Protein 6UF3 (pdb70)

CATH classification: 3.40.630.190

Organism: Bacillus subtilis (strain 168) (NCBI:txid224308)

Foldseek 3Di:
DDQAKAKEWEWEAAFCDDPNFGGFTQWIKMKIARLVVLAIAIETDWQQAFFDFPPPPPDGTGGLRCQCRVPHPVRSQRRVCVLLVHHHDKYKYAHLVLQLQLQVLLPFWKFAACAWDFFDFPVRDTDHGGIDTDHSRNLSRQLPDDPLTCVSSNVSVVRRVQRVLQSLQADDPLVVVLVSLVRSRPRMDMPQDSVNVSVSSVSSNVPHSVRHHYAYFDADWAFDDPVGDTHGYGDDVSSVVSSVVSCVSNVHDD

Secondary structure (DSSP, 8-state):
---S-EEEEEEEES-SSBTTB-PPEEEEEEEEEEGGGTEEEEEE--TTBEEPPTT-SSSPPEEGGGTGGGTHHHHHHHHHHHHHTS---EEEEE-HHHHHHHHHHTT-EEEEE-S-EEE-----EEE-SEEEEE-HHHHHHHHH------HHHHHHHHHHHHHHHHHHHH---HHHHHHHHHHHTTTSEES--HHHHHHHHHHTTT--GGGSEEE---EEEEEETTTTEEEEEEPHHHHHHHHHHHHHHHT---

InterPro domains:
  IPR004474 Cell envelope-related transcriptional attenuator domain [PF03816] (95-247)
  IPR004474 Cell envelope-related transcriptional attenuator domain [TIGR00350] (94-248)
  IPR050922 LytR/CpsA/Psr cell wall biosynthesis [PTHR33392] (9-382)

B-factor: mean 36.23, std 15.68, range [14.38, 99.11]

Solvent-accessible surface area: 12882 Å² total; per-residue (Å²): 85,176,97,132,11,20,0,11,0,47,2,15,2,90,61,66,80,35,183,88,98,89,4,115,1,64,18,3,6,1,4,0,6,16,3,144,100,109,55,8,37,1,0,10,2,21,16,21,0,62,7,66,15,8,71,47,130,139,32,94,91,33,37,0,18,2,0,3,15,109,49,3,54,104,27,0,24,84,1,0,47,70,16,0,73,5,45,15,56,36,48,24,0,24,30,41,98,2,28,38,36,25,0,83,70,28,51,3,2,65,6,94,1,59,98,99,27,83,57,83,36,65,142,96,17,159,5,56,145,23,119,44,96,0,64,0,51,46,0,7,6,0,13,92,7,71,140,120,36,20,168,36,82,7,74,16,20,39,45,8,17,39,14,40,15,49,72,60,1,87,36,89,73,112,71,120,18,47,141,72,31,78,38,13,40,136,80,28,63,44,54,38,176,58,100,29,25,33,29,13,9,113,7,1,60,59,22,53,21,186,138,13,57,68,26,62,13,63,32,72,86,53,107,63,51,138,136,96,57,25,30,28,52,20,61,75,113,40,16,77,133,6,48,121,32,1,14,74,18,12,112,89,120,108

Sequence (254 aa):
MKKKPFSILFMGIEDYATKGQKGRSDSLIVVTLDPKNKTMKMLSIPRDTRVQLAGDTTGSKTKINAAYSKGGKDETVETVENFLQIPIDKYVTVDFDGFKDVINEVGGIDVDVPFDFDEKSDVRIYFKKGEMHLNGEEALAYARMRKRGDFGRNDRQKQILNALIDRMSSASNIAKIDKIAEKASENVETNIRITEGLALQQIYSGFTSKKIDTLSITGSDLYLGPNNTYYFEPDATNLEKVRKTLQEHLDYTP

Radius of gyration: 18.01 Å; Cα contacts (8 Å, |Δi|>4): 496; chains: 1; bounding box: 46×43×46 Å

Structure (mmCIF, N/CA/C/O backbone):
data_6UF3
#
_entry.id   6UF3
#
_cell.length_a   40.994
_cell.length_b   66.104
_cell.length_c   81.725
_cell.angle_alpha   90.000
_cell.angle_beta   90.000
_cell.angle_gamma   90.000
#
_symmetry.space_group_name_H-M   'P 21 21 21'
#
loop_
_entity.id
_entity.type
_entity.pdbx_description
1 polymer 'Polyisoprenyl-teichoic acid--peptidoglycan teichoic acid transferase TagV'
2 water water
#
loop_
_atom_site.group_PDB
_atom_site.id
_atom_site.type_symbol
_atom_site.label_atom_id
_atom_site.label_alt_id
_atom_site.label_comp_id
_atom_site.label_asym_id
_atom_site.label_entity_id
_atom_site.label_seq_id
_atom_site.pdbx_PDB_ins_code
_atom_site.Cartn_x
_atom_site.Cartn_y
_atom_site.Cartn_z
_atom_site.occupancy
_atom_site.B_iso_or_equiv
_atom_site.auth_seq_id
_atom_site.auth_comp_id
_atom_site.auth_asym_id
_atom_site.auth_atom_id
_atom_site.pdbx_PDB_model_num
ATOM 1 N N . MET A 1 1 ? 38.994 55.977 43.660 1.00 50.04 72 MET A N 1
ATOM 2 C CA . MET A 1 1 ? 38.372 54.732 43.226 1.00 49.65 72 MET A CA 1
ATOM 3 C C . MET A 1 1 ? 38.950 53.532 43.968 1.00 50.40 72 MET A C 1
ATOM 4 O O . MET A 1 1 ? 40.168 53.393 44.104 1.00 48.30 72 MET A O 1
ATOM 9 N N . LYS A 1 2 ? 38.063 52.661 44.441 1.00 50.62 73 LYS A N 1
ATOM 10 C CA . LYS A 1 2 ? 38.496 51.462 45.142 1.00 46.57 73 LYS A CA 1
ATOM 11 C C . LYS A 1 2 ? 39.110 50.471 44.162 1.00 39.31 73 LYS A C 1
ATOM 12 O O . LYS A 1 2 ? 38.729 50.408 42.990 1.00 42.03 73 LYS A O 1
ATOM 18 N N . LYS A 1 3 ? 40.096 49.712 44.646 1.00 39.21 74 LYS A N 1
ATOM 19 C CA . LYS A 1 3 ? 40.811 48.741 43.825 1.00 41.89 74 LYS A CA 1
ATOM 20 C C . LYS A 1 3 ? 40.063 47.415 43.679 1.00 39.31 74 LYS A C 1
ATOM 21 O O . LYS A 1 3 ? 40.651 46.435 43.207 1.00 41.58 74 LYS A O 1
ATOM 27 N N . LYS A 1 4 ? 38.800 47.364 44.076 1.00 39.48 75 LYS A N 1
ATOM 28 C CA . LYS A 1 4 ? 38.027 46.137 43.952 1.00 35.80 75 LYS A CA 1
ATOM 29 C C . LYS A 1 4 ? 37.859 45.774 42.474 1.00 32.56 75 LYS A C 1
ATOM 30 O O . LYS A 1 4 ? 37.722 46.663 41.630 1.00 29.74 75 LYS A O 1
ATOM 36 N N . PRO A 1 5 ? 37.893 44.486 42.123 1.00 22.53 76 PRO A N 1
ATOM 37 C CA . PRO A 1 5 ? 37.616 44.102 40.732 1.00 20.21 76 PRO A CA 1
ATOM 38 C C . PRO A 1 5 ? 36.242 44.581 40.290 1.00 20.77 76 PRO A C 1
ATOM 39 O O . PRO A 1 5 ? 35.291 44.602 41.076 1.00 22.43 76 PRO A O 1
ATOM 43 N N . PHE A 1 6 ? 36.140 44.953 39.019 1.00 19.76 77 PHE A N 1
ATOM 44 C CA . PHE A 1 6 ? 34.861 45.448 38.513 1.00 20.81 77 PHE A CA 1
ATOM 45 C C . PHE A 1 6 ? 34.786 45.250 37.003 1.00 18.21 77 PHE A C 1
ATOM 46 O O . PHE A 1 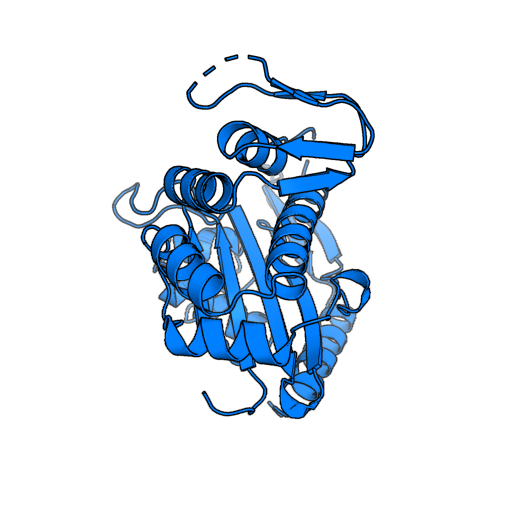6 ? 35.783 45.001 36.336 1.00 18.72 77 PHE A O 1
ATOM 54 N N . SER A 1 7 ? 33.579 45.375 36.458 1.00 17.34 78 SER A N 1
ATOM 55 C CA . SER A 1 7 ? 33.363 45.158 35.037 1.00 17.94 78 SER A CA 1
ATOM 56 C C . SER A 1 7 ? 32.808 46.415 34.362 1.00 17.06 78 SER A C 1
ATOM 57 O O . SER A 1 7 ? 32.194 47.264 35.006 1.00 17.45 78 SER A O 1
ATOM 60 N N . ILE A 1 8 ? 33.047 46.516 33.054 1.00 19.14 79 ILE A N 1
ATOM 61 C CA . ILE A 1 8 ? 32.518 47.580 32.201 1.00 18.91 79 ILE A CA 1
ATOM 62 C C . ILE A 1 8 ? 31.841 46.931 31.001 1.00 18.96 79 ILE A C 1
ATOM 63 O O . ILE A 1 8 ? 32.414 46.040 30.367 1.00 17.49 79 ILE A O 1
ATOM 68 N N . LEU A 1 9 ? 30.623 47.373 30.687 1.00 16.47 80 LEU A N 1
ATOM 69 C CA . LEU A 1 9 ? 29.981 47.023 29.424 1.00 15.86 80 LEU A CA 1
ATOM 70 C C . LEU A 1 9 ? 30.067 48.220 28.486 1.00 16.64 80 LEU A C 1
ATOM 71 O O . LEU A 1 9 ? 29.598 49.317 28.822 1.00 17.70 80 LEU A O 1
ATOM 76 N N . PHE A 1 10 ? 30.649 48.000 27.313 1.00 16.95 81 PHE A N 1
ATOM 77 C CA . PHE A 1 10 ? 30.730 48.985 26.247 1.00 18.19 81 PHE A CA 1
ATOM 78 C C . PHE A 1 10 ? 29.651 48.673 25.221 1.00 19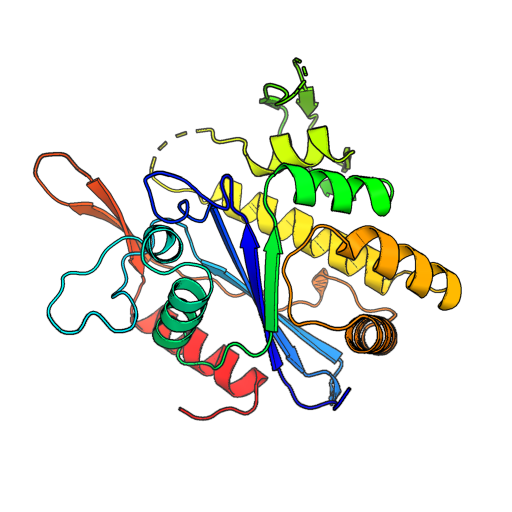.19 81 PHE A C 1
ATOM 79 O O . PHE A 1 10 ? 29.608 47.567 24.678 1.00 20.16 81 PHE A O 1
ATOM 87 N N . MET A 1 11 ? 28.782 49.647 24.968 1.00 18.89 82 MET A N 1
ATOM 88 C CA . MET A 1 11 ? 27.675 49.532 24.024 1.00 21.21 82 MET A CA 1
ATOM 89 C C . MET A 1 11 ? 27.908 50.522 22.892 1.00 23.79 82 MET A C 1
ATOM 90 O O . MET A 1 11 ? 28.089 51.722 23.138 1.00 26.83 82 MET A O 1
ATOM 95 N N . GLY A 1 12 ? 27.948 50.015 21.663 1.00 21.46 83 GLY A N 1
ATOM 96 C CA . GLY A 1 12 ? 27.953 50.845 20.474 1.00 20.70 83 GLY A CA 1
ATOM 97 C C . GLY A 1 12 ? 26.596 50.763 19.786 1.00 21.83 83 GLY A C 1
ATOM 98 O O . GLY A 1 12 ? 26.102 49.668 19.517 1.00 22.40 83 GLY A O 1
ATOM 99 N N . ILE A 1 13 ? 26.004 51.935 19.535 1.00 23.29 84 ILE A N 1
ATOM 100 C CA . ILE A 1 13 ? 24.674 52.025 18.940 1.00 28.30 84 ILE A CA 1
ATOM 101 C C . ILE A 1 13 ? 24.682 53.057 17.818 1.00 32.85 84 ILE A C 1
ATOM 102 O O . ILE A 1 13 ? 25.611 53.849 17.671 1.00 33.60 84 ILE A O 1
ATOM 107 N N . GLU A 1 14 ? 23.630 53.026 17.004 1.00 34.38 85 GLU A N 1
ATOM 108 C CA . GLU A 1 14 ? 23.424 54.051 15.988 1.00 42.80 85 GLU A CA 1
ATOM 109 C C . GLU A 1 14 ? 22.483 55.139 16.492 1.00 48.17 85 GLU A C 1
ATOM 110 O O . GLU A 1 14 ? 22.850 56.319 16.529 1.00 44.02 85 GLU A O 1
ATOM 116 N N . ASP A 1 15 ? 21.277 54.755 16.908 1.00 52.69 86 ASP A N 1
ATOM 117 C CA . ASP A 1 15 ? 20.251 55.689 17.357 1.00 47.38 86 ASP A CA 1
ATOM 118 C C . ASP A 1 15 ? 20.027 55.520 18.855 1.00 42.40 86 ASP A C 1
ATOM 119 O O . ASP A 1 15 ? 19.632 54.439 19.309 1.00 44.17 86 ASP A O 1
ATOM 124 N N . TYR A 1 16 ? 20.265 56.592 19.618 1.00 40.16 87 TYR A N 1
ATOM 125 C CA . TYR A 1 16 ? 19.792 56.635 20.996 1.00 33.69 87 TYR A CA 1
ATOM 126 C C . TYR A 1 16 ? 18.265 56.613 21.079 1.00 43.10 87 TYR A C 1
ATOM 127 O O . TYR A 1 16 ? 17.721 56.190 22.103 1.00 51.15 87 TYR A O 1
ATOM 136 N N . ALA A 1 17 ? 17.560 57.044 20.033 1.00 38.57 88 ALA A N 1
ATOM 137 C CA . ALA A 1 17 ? 16.099 57.090 20.080 1.00 38.10 88 ALA A CA 1
ATOM 138 C C . ALA A 1 17 ? 15.516 56.815 18.702 1.00 54.09 88 ALA A C 1
ATOM 139 O O . ALA A 1 17 ? 15.778 57.567 17.755 1.00 42.26 88 ALA A O 1
ATOM 141 N N . THR A 1 18 ? 14.685 55.778 18.595 1.00 45.61 89 THR A N 1
ATOM 142 C CA . THR A 1 18 ? 13.963 55.550 17.347 1.00 44.22 89 THR A CA 1
ATOM 143 C C . THR A 1 18 ? 12.787 54.613 17.599 1.00 42.43 89 THR A C 1
ATOM 144 O O . THR A 1 18 ? 12.778 53.838 18.560 1.00 47.77 89 THR A O 1
ATOM 148 N N . LYS A 1 19 ? 11.789 54.702 16.716 1.00 44.72 90 LYS A N 1
ATOM 149 C CA . LYS A 1 19 ? 10.630 53.807 16.731 1.00 51.43 90 LYS A CA 1
ATOM 150 C C . LYS A 1 19 ? 9.839 53.909 18.033 1.00 58.32 90 LYS A C 1
ATOM 151 O O . LYS A 1 19 ? 9.212 52.939 18.468 1.00 55.29 90 LYS A O 1
ATOM 157 N N . GLY A 1 20 ? 9.839 55.092 18.652 1.00 56.21 91 GLY A N 1
ATOM 158 C CA . GLY A 1 20 ? 9.176 55.290 19.921 1.00 54.83 91 GLY A CA 1
ATOM 159 C C . GLY A 1 20 ? 9.912 54.749 21.126 1.00 56.90 91 GLY A C 1
ATOM 160 O O . GLY A 1 20 ? 9.483 55.011 22.258 1.00 56.16 91 GLY A O 1
ATOM 161 N N . GLN A 1 21 ? 11.002 54.002 20.922 1.00 53.99 92 GLN A N 1
ATOM 162 C CA . GLN A 1 21 ? 11.829 53.464 21.997 1.00 51.41 92 GLN A CA 1
ATOM 163 C C . GLN A 1 21 ? 13.285 53.860 21.767 1.00 47.59 92 GLN A C 1
ATOM 164 O O . GLN A 1 21 ? 13.585 55.037 21.530 1.00 46.24 92 GLN A O 1
ATOM 170 N N . LYS A 1 22 ? 14.192 52.884 21.831 1.00 47.17 93 LYS A N 1
ATOM 171 C CA . LYS A 1 22 ? 15.604 53.062 21.511 1.00 43.18 93 LYS A CA 1
ATOM 172 C C . LYS A 1 22 ? 15.976 52.169 20.330 1.00 42.55 93 LYS A C 1
ATOM 173 O O . LYS A 1 22 ? 15.203 51.308 19.905 1.00 44.14 93 LYS A O 1
ATOM 179 N N . GLY A 1 23 ? 17.193 52.375 19.795 1.00 39.59 94 GLY A N 1
ATOM 180 C CA . GLY A 1 23 ? 17.669 51.565 18.691 1.00 37.46 94 GLY A CA 1
ATOM 181 C C . GLY A 1 23 ? 18.307 50.263 19.158 1.00 32.64 94 GLY A C 1
ATOM 182 O O . GLY A 1 23 ? 18.567 50.065 20.340 1.00 32.50 94 GLY A O 1
ATOM 183 N N . ARG A 1 24 ? 18.549 49.365 18.206 1.00 28.21 95 ARG A N 1
ATOM 184 C CA . ARG A 1 24 ? 19.292 48.148 18.528 1.00 28.88 95 ARG A CA 1
ATOM 185 C C . ARG A 1 24 ? 20.770 48.466 18.724 1.00 30.54 95 ARG A C 1
ATOM 186 O O . ARG A 1 24 ? 21.323 49.370 18.093 1.00 36.49 95 ARG A O 1
ATOM 194 N N . SER A 1 25 ? 21.411 47.720 19.615 1.00 22.86 96 SER A N 1
ATOM 195 C CA . SER A 1 25 ? 22.843 47.884 19.789 1.00 21.97 96 SER A CA 1
ATOM 196 C C . SER A 1 25 ? 23.577 47.164 18.663 1.00 28.34 96 SER A C 1
ATOM 197 O O . SER A 1 25 ? 23.102 46.166 18.117 1.00 33.03 96 SER A O 1
ATOM 200 N N . ASP A 1 26 ? 24.716 47.719 18.271 1.00 29.29 97 ASP A N 1
ATOM 201 C CA . ASP A 1 26 ? 25.536 47.085 17.252 1.00 38.04 97 ASP A CA 1
ATOM 202 C C . ASP A 1 26 ? 26.773 46.431 17.832 1.00 35.64 97 ASP A C 1
ATOM 203 O O . ASP A 1 26 ? 27.260 45.441 17.278 1.00 41.19 97 ASP A O 1
ATOM 208 N N . SER A 1 27 ? 27.270 46.945 18.949 1.00 24.68 98 SER A N 1
ATOM 209 C CA . SER A 1 27 ? 28.516 46.456 19.528 1.00 20.98 98 SER A CA 1
ATOM 210 C C . SER A 1 27 ? 28.308 46.250 21.017 1.00 20.66 98 SER A C 1
ATOM 211 O O . SER A 1 27 ? 27.766 47.133 21.690 1.00 22.03 98 SER A O 1
ATOM 214 N N . LEU A 1 28 ? 28.722 45.087 21.527 1.00 16.47 99 LEU A N 1
ATOM 215 C CA . LEU A 1 28 ? 28.634 44.769 22.951 1.00 14.42 99 LEU A CA 1
ATOM 216 C C . LEU A 1 28 ? 29.947 44.142 23.381 1.00 18.22 99 LEU A C 1
ATOM 217 O O . LEU A 1 28 ? 30.237 43.008 22.990 1.00 18.58 99 LEU A O 1
ATOM 222 N N . ILE A 1 29 ? 30.720 44.851 24.201 1.00 17.18 100 ILE A N 1
ATOM 223 C CA . ILE A 1 29 ? 31.999 44.333 24.679 1.00 16.20 100 ILE A CA 1
ATOM 224 C C . ILE A 1 29 ? 32.062 44.481 26.190 1.00 15.10 100 ILE A C 1
ATOM 225 O O . ILE A 1 29 ? 31.862 45.575 26.719 1.00 16.63 100 ILE A O 1
ATOM 230 N N . VAL A 1 30 ? 32.373 43.390 26.883 1.00 16.33 101 VAL A N 1
ATOM 231 C CA . VAL A 1 30 ? 32.534 43.388 28.331 1.00 15.43 101 VAL A CA 1
ATOM 232 C C . VAL A 1 30 ? 34.021 43.307 28.645 1.00 18.96 101 VAL A C 1
ATOM 233 O O . VAL A 1 30 ? 34.735 42.477 28.071 1.00 18.45 101 VAL A O 1
ATOM 237 N N . VAL A 1 31 ? 34.485 44.171 29.545 1.00 16.77 102 VAL A N 1
ATOM 238 C CA . VAL A 1 31 ? 35.850 44.106 30.070 1.00 14.38 102 VAL A CA 1
ATOM 239 C C . VAL A 1 31 ? 35.749 43.910 31.574 1.00 19.39 102 VAL A C 1
ATOM 240 O O . VAL A 1 31 ? 34.978 44.609 32.240 1.00 20.52 102 VAL A O 1
ATOM 244 N N . THR A 1 32 ? 36.501 42.951 32.114 1.00 17.60 103 THR A N 1
ATOM 245 C CA . THR A 1 32 ? 36.608 42.798 33.558 1.00 16.72 103 THR A CA 1
ATOM 246 C C . THR A 1 32 ? 38.016 43.207 33.988 1.00 17.61 103 THR A C 1
ATOM 247 O O . THR A 1 32 ? 38.984 42.983 33.260 1.00 20.25 103 THR A O 1
ATOM 251 N N . LEU A 1 33 ? 38.114 43.844 35.144 1.00 16.39 104 LEU A N 1
ATOM 252 C CA . LEU A 1 33 ? 39.369 44.430 35.607 1.00 16.38 104 LEU A CA 1
ATOM 253 C C . LEU A 1 33 ? 39.639 43.988 37.036 1.00 20.76 104 LEU A C 1
ATOM 254 O O . LEU A 1 33 ? 38.739 43.983 37.886 1.00 21.04 104 LEU A O 1
ATOM 259 N N . ASP A 1 34 ? 40.893 43.600 37.296 1.00 19.67 105 ASP A N 1
ATOM 260 C CA . ASP A 1 34 ? 41.362 43.304 38.644 1.00 22.33 105 ASP A CA 1
ATOM 261 C C . ASP A 1 34 ? 42.489 44.296 38.899 1.00 25.09 105 ASP A C 1
ATOM 262 O O . ASP A 1 34 ? 43.662 44.025 38.564 1.00 26.44 105 ASP A O 1
ATOM 267 N N . PRO A 1 35 ? 42.168 45.488 39.426 1.00 23.94 106 PRO A N 1
ATOM 268 C CA . PRO A 1 35 ? 43.196 46.535 39.549 1.00 27.11 106 PRO A CA 1
ATOM 269 C C . PRO A 1 35 ? 44.289 46.208 40.541 1.00 29.88 106 PRO A C 1
ATOM 270 O O . PRO A 1 35 ? 45.436 46.643 40.348 1.00 27.46 106 PRO A O 1
ATOM 274 N N . LYS A 1 36 ? 43.977 45.470 41.608 1.00 27.13 107 LYS A N 1
ATOM 275 C CA . LYS A 1 36 ? 45.019 45.105 42.562 1.00 34.64 107 LYS A CA 1
ATOM 276 C C . LYS A 1 36 ? 46.137 44.321 41.891 1.00 33.51 107 LYS A C 1
ATOM 277 O O . LYS A 1 36 ? 47.293 44.414 42.310 1.00 32.83 107 LYS A O 1
ATOM 283 N N . ASN A 1 37 ? 45.814 43.563 40.843 1.00 31.01 108 ASN A N 1
ATOM 284 C CA . ASN A 1 37 ? 46.774 42.743 40.117 1.00 33.30 108 ASN A CA 1
ATOM 285 C C . ASN A 1 37 ? 47.080 43.270 38.724 1.00 29.76 108 ASN A C 1
ATOM 286 O O . ASN A 1 37 ? 47.809 42.611 37.976 1.00 32.00 108 ASN A O 1
ATOM 291 N N . LYS A 1 38 ? 46.519 44.421 38.346 1.00 27.09 109 LYS A N 1
ATOM 292 C CA . LYS A 1 38 ? 46.734 45.031 37.033 1.00 26.92 109 LYS A CA 1
ATOM 293 C C . LYS A 1 38 ? 46.405 44.062 35.899 1.00 26.37 109 LYS A C 1
ATOM 294 O O . LYS A 1 38 ? 47.164 43.930 34.935 1.00 28.71 109 LYS A O 1
ATOM 300 N N . THR A 1 39 ? 45.255 43.382 36.001 1.00 24.09 110 THR A N 1
ATOM 301 C CA . THR A 1 39 ? 44.871 42.459 34.938 1.00 22.84 110 THR A CA 1
ATOM 302 C C . THR A 1 39 ? 43.520 42.846 34.349 1.00 22.72 110 THR A C 1
ATOM 303 O O . THR A 1 39 ? 42.734 43.566 34.974 1.00 22.65 110 THR A O 1
ATOM 307 N N . MET A 1 40 ? 43.281 42.356 33.126 1.00 22.64 111 MET A N 1
ATOM 308 C CA . MET A 1 40 ? 42.046 42.586 32.375 1.00 19.70 111 MET A CA 1
ATOM 309 C C . MET A 1 40 ? 41.647 41.348 31.584 1.00 19.53 111 MET A C 1
ATOM 310 O O . MET A 1 40 ? 42.492 40.604 31.089 1.00 21.03 111 MET A O 1
ATOM 315 N N . LYS A 1 41 ? 40.333 41.178 31.407 1.00 20.49 112 LYS A N 1
ATOM 316 C CA . LYS A 1 41 ? 39.787 40.201 30.475 1.00 20.57 112 LYS A CA 1
ATOM 317 C C . LYS A 1 41 ? 38.765 40.906 29.596 1.00 18.87 112 LYS A C 1
ATOM 318 O O . LYS A 1 41 ? 38.214 41.937 29.989 1.00 17.94 112 LYS A O 1
ATOM 324 N N . MET A 1 42 ? 38.549 40.367 28.392 1.00 17.93 113 MET A N 1
ATOM 325 C CA . MET A 1 42 ? 37.676 41.010 27.412 1.00 20.52 113 MET A CA 1
ATOM 326 C C . MET A 1 42 ? 36.870 39.966 26.656 1.00 16.78 113 MET A C 1
ATOM 327 O O . MET A 1 42 ? 37.388 38.903 26.316 1.00 20.18 113 MET A O 1
ATOM 332 N N . LEU A 1 43 ? 35.599 40.288 26.389 1.00 17.54 114 LEU A N 1
ATOM 333 C CA . LEU A 1 43 ? 34.692 39.388 25.698 1.00 23.02 114 LEU A CA 1
ATOM 334 C C . LEU A 1 43 ? 33.721 40.209 24.855 1.00 21.07 114 LEU A C 1
ATOM 335 O O . LEU A 1 43 ? 33.030 41.066 25.402 1.00 23.57 114 LEU A O 1
ATOM 340 N N . SER A 1 44 ? 33.663 39.970 23.538 1.00 18.86 115 SER A N 1
ATOM 341 C CA . SER A 1 44 ? 32.567 40.567 22.772 1.00 19.68 115 SER A CA 1
ATOM 342 C C . SER A 1 44 ? 31.404 39.594 22.699 1.00 19.40 115 SER A C 1
ATOM 343 O O . SER A 1 44 ? 31.584 38.381 22.770 1.00 21.60 115 SER A O 1
ATOM 346 N N . ILE A 1 45 ? 30.202 40.140 22.581 1.00 17.44 116 ILE A N 1
ATOM 347 C CA . ILE A 1 45 ? 28.996 39.330 22.447 1.00 20.96 116 ILE A CA 1
ATOM 348 C C . ILE A 1 45 ? 28.393 39.595 21.073 1.00 20.01 116 ILE A C 1
ATOM 349 O O . ILE A 1 45 ? 27.978 40.726 20.793 1.00 19.62 116 ILE A O 1
ATOM 354 N N . PRO A 1 46 ? 28.300 38.588 20.197 1.00 20.00 117 PRO A N 1
ATOM 355 C CA . PRO A 1 46 ? 27.737 38.808 18.856 1.00 17.53 117 PRO A CA 1
ATOM 356 C C . PRO A 1 46 ? 26.328 39.376 18.937 1.00 19.79 117 PRO A C 1
ATOM 357 O O . PRO A 1 46 ? 25.554 39.013 19.823 1.00 19.64 117 PRO A O 1
ATOM 361 N N . ARG A 1 47 ? 26.014 40.282 18.002 1.00 23.12 118 ARG A N 1
ATOM 362 C CA . ARG A 1 47 ? 24.746 41.014 18.054 1.00 22.71 118 ARG A CA 1
ATOM 363 C C . ARG A 1 47 ? 23.547 40.086 17.913 1.00 22.08 118 ARG A C 1
ATOM 364 O O . ARG A 1 47 ? 22.453 40.406 18.398 1.00 19.90 118 ARG A O 1
ATOM 366 N N . ASP A 1 48 ? 23.727 38.943 17.254 1.00 21.07 119 ASP A N 1
ATOM 367 C CA . ASP A 1 48 ? 22.643 37.996 17.013 1.00 20.92 119 ASP A CA 1
ATOM 368 C C . ASP A 1 48 ? 22.568 36.893 18.061 1.00 20.99 119 ASP A C 1
ATOM 369 O O . ASP A 1 48 ? 21.828 35.928 17.861 1.00 23.10 119 ASP A O 1
ATOM 374 N N . THR A 1 49 ? 23.295 37.013 19.174 1.00 22.15 120 THR A N 1
ATOM 375 C CA . THR A 1 49 ? 23.275 35.955 20.178 1.00 22.92 120 THR A CA 1
ATOM 376 C C . THR A 1 49 ? 21.865 35.757 20.728 1.00 21.86 120 THR A C 1
ATOM 377 O O . THR A 1 49 ? 21.223 36.702 21.200 1.00 20.30 120 THR A O 1
ATOM 381 N N . ARG A 1 50 ? 21.386 34.517 20.657 1.00 21.57 121 ARG A N 1
ATOM 382 C CA . ARG A 1 50 ? 20.030 34.163 21.078 1.00 22.09 121 ARG A CA 1
ATOM 383 C C . ARG A 1 50 ? 19.980 34.036 22.601 1.00 29.24 121 ARG A C 1
ATOM 384 O O . ARG A 1 50 ? 20.604 33.140 23.181 1.00 26.33 121 ARG A O 1
ATOM 392 N N . VAL A 1 51 ? 19.228 34.926 23.258 1.00 22.15 122 VAL A N 1
ATOM 393 C CA . VAL A 1 51 ? 19.212 35.027 24.715 1.00 21.10 122 VAL A CA 1
ATOM 394 C C . VAL A 1 51 ? 17.799 35.351 25.178 1.00 22.83 122 VAL A C 1
ATOM 395 O O . VAL A 1 51 ? 16.968 35.851 24.416 1.00 23.79 122 VAL A O 1
ATOM 399 N N . GLN A 1 52 ? 17.541 35.080 26.455 1.00 24.60 123 GLN A N 1
ATOM 400 C CA . GLN A 1 52 ? 16.333 35.569 27.108 1.00 25.21 123 GLN A CA 1
ATOM 401 C C . GLN A 1 52 ? 16.567 36.999 27.580 1.00 21.97 123 GLN A C 1
ATOM 402 O O . GLN A 1 52 ? 17.545 37.278 28.276 1.00 24.14 123 GLN A O 1
ATOM 408 N N . LEU A 1 53 ? 15.676 37.911 27.193 1.00 25.75 124 LEU A N 1
ATOM 409 C CA . LEU A 1 53 ? 15.812 39.284 27.661 1.00 22.27 124 LEU A CA 1
ATOM 410 C C . LEU A 1 53 ? 15.549 39.345 29.158 1.00 22.69 124 LEU A C 1
ATOM 411 O O . LEU A 1 53 ? 14.670 38.652 29.671 1.00 21.52 124 LEU A O 1
ATOM 416 N N . ALA A 1 54 ? 16.301 40.188 29.860 1.00 21.56 125 ALA A N 1
ATOM 417 C CA . ALA A 1 54 ? 16.103 40.307 31.297 1.00 25.82 125 ALA A CA 1
ATOM 418 C C . ALA A 1 54 ? 14.665 40.693 31.606 1.00 29.15 125 ALA A C 1
ATOM 419 O O . ALA A 1 54 ? 14.102 41.590 30.971 1.00 26.86 125 ALA A O 1
ATOM 421 N N . GLY A 1 55 ? 14.061 39.994 32.569 1.00 24.74 126 GLY A N 1
ATOM 422 C CA . GLY A 1 55 ? 12.709 40.288 32.981 1.00 26.35 126 GLY A CA 1
ATOM 423 C C . GLY A 1 55 ? 11.627 39.687 32.114 1.00 32.61 126 GLY A C 1
ATOM 424 O O . GLY A 1 55 ? 10.439 39.874 32.417 1.00 35.10 126 GLY A O 1
ATOM 425 N N . ASP A 1 56 ? 11.987 38.980 31.042 1.00 30.79 127 ASP A N 1
ATOM 426 C CA . ASP A 1 56 ? 11.003 38.389 30.136 1.00 31.65 127 ASP A CA 1
ATOM 427 C C . ASP A 1 56 ? 10.827 36.919 30.507 1.00 42.69 127 ASP A C 1
ATOM 428 O O . ASP A 1 56 ? 11.367 36.014 29.871 1.00 41.09 127 ASP A O 1
ATOM 433 N N . THR A 1 57 ? 10.030 36.687 31.550 1.00 45.09 128 THR A N 1
ATOM 434 C CA . THR A 1 57 ? 9.878 35.335 32.075 1.00 52.91 128 THR A CA 1
ATOM 435 C C . THR A 1 57 ? 8.953 34.485 31.211 1.00 50.38 128 THR A C 1
ATOM 436 O O . THR A 1 57 ? 9.160 33.272 31.089 1.00 56.94 128 THR A O 1
ATOM 440 N N . THR A 1 58 ? 7.929 35.087 30.610 1.00 50.76 129 THR A N 1
ATOM 441 C CA . THR A 1 58 ? 6.966 34.336 29.815 1.00 49.76 129 THR A CA 1
ATOM 442 C C . THR A 1 58 ? 7.260 34.392 28.320 1.00 46.68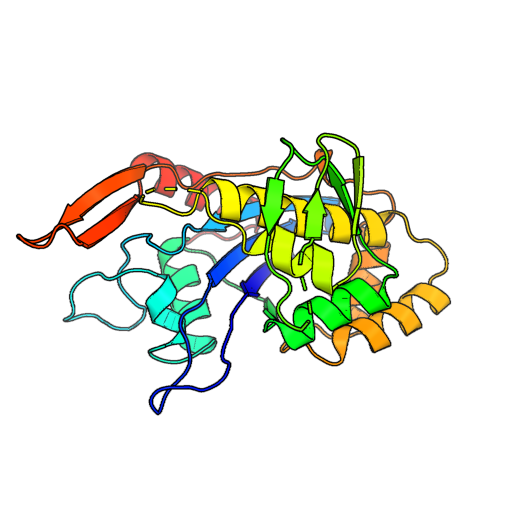 129 THR A C 1
ATOM 443 O O . THR A 1 58 ? 6.487 33.850 27.527 1.00 54.27 129 THR A O 1
ATOM 447 N N . GLY A 1 59 ? 8.367 35.014 27.913 1.00 46.89 130 GLY A N 1
ATOM 448 C CA . GLY A 1 59 ? 8.637 35.240 26.512 1.00 45.30 130 GLY A CA 1
ATOM 449 C C . GLY A 1 59 ? 9.656 34.276 25.913 1.00 43.48 130 GLY A C 1
ATOM 450 O O . GLY A 1 59 ? 10.300 33.483 26.595 1.00 43.51 130 GLY A O 1
ATOM 451 N N . SER A 1 60 ? 9.772 34.357 24.595 1.00 36.71 131 SER A N 1
ATOM 452 C CA . SER A 1 60 ? 10.740 33.593 23.830 1.00 36.52 131 SER A CA 1
ATOM 453 C C . SER A 1 60 ? 12.062 34.341 23.734 1.00 36.49 131 SER A C 1
ATOM 454 O O . SER A 1 60 ? 12.124 35.568 23.839 1.00 30.76 131 SER A O 1
ATOM 457 N N . LYS A 1 61 ? 13.130 33.578 23.521 1.00 26.14 132 LYS A N 1
ATOM 458 C CA . LYS A 1 61 ? 14.445 34.163 23.323 1.00 25.70 132 LYS A CA 1
ATOM 459 C C . LYS A 1 61 ? 14.484 34.990 22.046 1.00 26.32 132 LYS A C 1
ATOM 460 O O . LYS A 1 61 ? 13.785 34.711 21.072 1.00 27.32 132 LYS A O 1
ATOM 466 N N . THR A 1 62 ? 15.337 36.007 22.046 1.00 25.46 133 THR A N 1
ATOM 467 C CA . THR A 1 62 ? 15.510 36.846 20.877 1.00 24.58 133 THR A CA 1
ATOM 468 C C . THR A 1 62 ? 16.980 37.220 20.785 1.00 25.18 133 THR A C 1
ATOM 469 O O . THR A 1 62 ? 17.806 36.746 21.565 1.00 24.00 133 THR A O 1
ATOM 473 N N . LYS A 1 63 ? 17.316 38.053 19.807 1.00 24.26 134 LYS A N 1
ATOM 474 C CA . LYS A 1 63 ? 18.704 38.464 19.645 1.00 21.91 134 LYS A CA 1
ATOM 475 C C . LYS A 1 63 ? 19.075 39.478 20.717 1.00 20.77 134 LYS A C 1
ATOM 476 O O . LYS A 1 63 ? 18.270 40.328 21.080 1.00 21.83 134 LYS A O 1
ATOM 482 N N . ILE A 1 64 ? 20.313 39.400 21.217 1.00 17.03 135 ILE A N 1
ATOM 483 C CA . ILE A 1 64 ? 20.671 40.270 22.334 1.00 17.88 135 ILE A CA 1
ATOM 484 C C . ILE A 1 64 ? 20.656 41.740 21.914 1.00 19.22 135 ILE A C 1
ATOM 485 O O . ILE A 1 64 ? 20.397 42.624 22.741 1.00 19.18 135 ILE A O 1
ATOM 490 N N . ASN A 1 65 ? 20.878 42.028 20.630 1.00 18.89 136 ASN A N 1
ATOM 491 C CA . ASN A 1 65 ? 20.910 43.427 20.208 1.00 21.77 136 ASN A CA 1
ATOM 492 C C . ASN A 1 65 ? 19.544 44.091 20.305 1.00 22.22 136 ASN A C 1
ATOM 493 O O . ASN A 1 65 ? 19.469 45.326 20.311 1.00 21.89 136 ASN A O 1
ATOM 498 N N . ALA A 1 66 ? 18.467 43.309 20.414 1.00 20.98 137 ALA A N 1
ATOM 499 C CA . ALA A 1 66 ? 17.150 43.908 20.601 1.00 22.10 137 ALA A CA 1
ATOM 500 C C . ALA A 1 66 ? 16.949 44.442 22.013 1.00 20.86 137 ALA A C 1
ATOM 501 O O . ALA A 1 66 ? 16.014 45.224 22.228 1.00 25.93 137 ALA A O 1
ATOM 503 N N . ALA A 1 67 ? 17.801 44.055 22.975 1.00 19.88 138 ALA A N 1
ATOM 504 C CA . ALA A 1 67 ? 17.586 44.499 24.352 1.00 22.38 138 ALA A CA 1
ATOM 505 C C . ALA A 1 67 ? 17.577 46.019 24.454 1.00 22.06 138 ALA A C 1
ATOM 506 O O . ALA A 1 67 ? 16.750 46.593 25.163 1.00 22.28 138 ALA A O 1
ATOM 508 N N . TYR A 1 68 ? 18.513 46.687 23.774 1.00 22.39 139 TYR A N 1
ATOM 509 C CA . TYR A 1 68 ? 18.572 48.142 23.852 1.00 21.56 139 TYR A CA 1
ATOM 510 C C . TYR A 1 68 ? 17.321 48.766 23.267 1.00 25.30 139 TYR A C 1
ATOM 511 O O . TYR A 1 68 ? 16.893 49.833 23.714 1.00 26.03 139 TYR A O 1
ATOM 520 N N . SER A 1 69 ? 16.715 48.105 22.280 1.00 26.75 140 SER A N 1
ATOM 521 C CA . SER A 1 69 ? 15.498 48.616 21.682 1.00 31.13 140 SER A CA 1
ATOM 522 C C . SER A 1 69 ? 14.266 48.285 22.508 1.00 34.08 140 SER A C 1
ATOM 523 O O . SER A 1 69 ? 13.168 48.724 22.156 1.00 38.11 140 SER A O 1
ATOM 526 N N . LYS A 1 70 ? 14.416 47.513 23.580 1.00 30.13 141 LYS A N 1
ATOM 527 C CA . LYS A 1 70 ? 13.283 47.079 24.389 1.00 31.33 141 LYS A CA 1
ATOM 528 C C . LYS A 1 70 ? 13.541 47.361 25.861 1.00 34.25 141 LYS A C 1
ATOM 529 O O . LYS A 1 70 ? 13.425 46.485 26.722 1.00 32.64 141 LYS A O 1
ATOM 535 N N . GLY A 1 71 ? 13.913 48.604 26.166 1.00 33.71 142 GLY A N 1
ATOM 536 C CA . GLY A 1 71 ? 14.186 49.007 27.532 1.00 33.21 142 GLY A CA 1
ATOM 537 C C . GLY A 1 71 ? 15.462 49.811 27.714 1.00 34.59 142 GLY A C 1
ATOM 538 O O . GLY A 1 71 ? 15.783 50.232 28.829 1.00 38.93 142 GLY A O 1
ATOM 539 N N . GLY A 1 72 ? 16.205 50.021 26.636 1.00 31.50 143 GLY A N 1
ATOM 540 C CA . GLY A 1 72 ? 17.359 50.906 26.690 1.00 28.31 143 GLY A CA 1
ATOM 541 C C . GLY A 1 72 ? 18.587 50.293 27.343 1.00 31.15 143 GLY A C 1
ATOM 542 O O . GLY A 1 72 ? 18.742 49.066 27.453 1.00 26.85 143 GLY A O 1
ATOM 543 N N . LYS A 1 73 ? 19.486 51.180 27.786 1.00 28.45 144 LYS A N 1
ATOM 544 C CA . LYS A 1 73 ? 20.738 50.698 28.360 1.00 26.95 144 LYS A CA 1
ATOM 545 C C . LYS A 1 73 ? 20.501 49.849 29.601 1.00 25.33 144 LYS A C 1
ATOM 546 O O . LYS A 1 73 ? 21.256 48.901 29.843 1.00 24.01 144 LYS A O 1
ATOM 552 N N . ASP A 1 74 ? 19.473 50.166 30.398 1.00 26.28 145 ASP A N 1
ATOM 553 C CA . ASP A 1 74 ? 19.183 49.358 31.582 1.00 25.90 145 ASP A CA 1
ATOM 554 C C . ASP A 1 74 ? 18.825 47.928 31.193 1.00 25.67 145 ASP A C 1
ATOM 555 O O . ASP A 1 74 ? 19.268 46.963 31.836 1.00 22.33 145 ASP A O 1
ATOM 560 N N . GLU A 1 75 ? 18.013 47.771 30.144 1.00 20.59 146 GLU A N 1
ATOM 561 C CA . GLU A 1 75 ? 17.651 46.427 29.698 1.00 20.46 146 GLU A CA 1
ATOM 562 C C . GLU A 1 75 ? 18.856 45.697 29.115 1.00 21.18 146 GLU A C 1
ATOM 563 O O . GLU A 1 75 ? 19.051 44.505 29.380 1.00 20.93 146 GLU A O 1
ATOM 569 N N . THR A 1 76 ? 19.706 46.400 28.355 1.00 18.60 147 THR A N 1
ATOM 570 C CA . THR A 1 76 ? 20.900 45.741 27.827 1.00 19.92 147 THR A CA 1
ATOM 571 C C . THR A 1 76 ? 21.832 45.297 28.951 1.00 20.76 147 THR A C 1
ATOM 572 O O . THR A 1 76 ? 22.333 44.166 28.945 1.00 17.51 147 THR A O 1
ATOM 576 N N . VAL A 1 77 ? 22.082 46.183 29.922 1.00 19.67 148 VAL A N 1
ATOM 577 C CA . VAL A 1 77 ? 22.954 45.848 31.046 1.00 17.84 148 VAL A CA 1
ATOM 578 C C . VAL A 1 77 ? 22.431 44.623 31.779 1.00 20.31 148 VAL A C 1
ATOM 579 O O . VAL A 1 77 ? 23.181 43.682 32.063 1.00 20.70 148 VAL A O 1
ATOM 583 N N . GLU A 1 78 ? 21.138 44.607 32.087 1.00 18.71 149 GLU A N 1
ATOM 584 C CA . GLU A 1 78 ? 20.601 43.484 32.847 1.00 19.51 149 GLU A CA 1
ATOM 585 C C . GLU A 1 78 ? 20.593 42.201 32.023 1.00 19.79 149 GLU A C 1
ATOM 586 O O . GLU A 1 78 ? 20.802 41.107 32.563 1.00 21.50 149 GLU A O 1
ATOM 592 N N . THR A 1 79 ? 20.342 42.307 30.717 1.00 19.10 150 THR A N 1
ATOM 593 C CA . THR A 1 79 ? 20.378 41.122 29.871 1.00 15.94 150 THR A CA 1
ATOM 594 C C . THR A 1 79 ? 21.788 40.538 29.800 1.00 14.94 150 THR A C 1
ATOM 595 O O . THR A 1 79 ? 21.960 39.314 29.863 1.00 18.66 150 THR A O 1
ATOM 599 N N . VAL A 1 80 ? 22.806 41.401 29.724 1.00 16.24 151 VAL A N 1
ATOM 600 C CA . VAL A 1 80 ? 24.189 40.927 29.734 1.00 18.21 151 VAL A CA 1
ATOM 601 C C . VAL A 1 80 ? 24.548 40.333 31.090 1.00 20.37 151 VAL A C 1
ATOM 602 O O . VAL A 1 80 ? 25.221 39.294 31.167 1.00 18.35 151 VAL A O 1
ATOM 606 N N . GLU A 1 81 ? 24.121 40.977 32.181 1.00 18.76 152 GLU A N 1
ATOM 607 C CA . GLU A 1 81 ? 24.339 40.413 33.516 1.00 18.19 152 GLU A CA 1
ATOM 608 C C . GLU A 1 81 ? 23.777 38.994 33.617 1.00 21.85 152 GLU A C 1
ATOM 609 O O . GLU A 1 81 ? 24.431 38.082 34.138 1.00 20.48 152 GLU A O 1
ATOM 615 N N . ASN A 1 82 ? 22.551 38.796 33.143 1.00 20.83 153 ASN A N 1
ATOM 616 C CA . ASN A 1 82 ? 21.937 37.475 33.220 1.00 21.31 153 ASN A CA 1
ATOM 617 C C . ASN A 1 82 ? 22.667 36.469 32.337 1.00 20.27 153 ASN A C 1
ATOM 618 O O . ASN A 1 82 ? 22.834 35.300 32.717 1.00 22.07 153 ASN A O 1
ATOM 623 N N . PHE A 1 83 ? 23.091 36.903 31.152 1.00 19.45 154 PHE A N 1
ATOM 624 C CA . PHE A 1 83 ? 23.767 36.014 30.216 1.00 21.52 154 PHE A CA 1
ATOM 625 C C . PHE A 1 83 ? 25.122 35.561 30.750 1.00 19.73 154 PHE A C 1
ATOM 626 O O . PHE A 1 83 ? 25.467 34.372 30.656 1.00 21.81 154 PHE A O 1
ATOM 634 N N . LEU A 1 84 ? 25.902 36.489 31.310 1.00 20.33 155 LEU A N 1
ATOM 635 C CA . LEU A 1 84 ? 27.248 36.169 31.776 1.00 19.18 155 LEU A CA 1
ATOM 636 C C . LEU A 1 84 ? 27.300 35.811 33.251 1.00 23.86 155 LEU A C 1
ATOM 637 O O . LEU A 1 84 ? 28.372 35.416 33.735 1.00 22.41 155 LEU A O 1
ATOM 642 N N . GLN A 1 85 ? 26.187 35.964 33.971 1.00 27.04 156 GLN A N 1
ATOM 643 C CA . GLN A 1 85 ? 26.112 35.660 35.397 1.00 28.08 156 GLN A CA 1
ATOM 644 C C . GLN A 1 85 ? 27.209 36.392 36.165 1.00 27.35 156 GLN A C 1
ATOM 645 O O . GLN A 1 85 ? 27.876 35.834 37.033 1.00 28.64 156 GLN A O 1
ATOM 651 N N . ILE A 1 86 ? 27.395 37.661 35.819 1.00 25.55 157 ILE A N 1
ATOM 652 C CA . ILE A 1 86 ? 28.281 38.561 36.560 1.00 24.98 157 ILE A CA 1
ATOM 653 C C . ILE A 1 86 ? 27.583 39.900 36.704 1.00 23.80 157 ILE A C 1
ATOM 654 O O . ILE A 1 86 ? 26.683 40.237 35.925 1.00 24.80 157 ILE A O 1
ATOM 659 N N . PRO A 1 87 ? 27.958 40.679 37.709 1.00 25.08 158 PRO A N 1
ATOM 660 C CA . PRO A 1 87 ? 27.481 42.061 37.764 1.00 23.01 158 PRO A CA 1
ATOM 661 C C . PRO A 1 87 ? 28.215 42.926 36.755 1.00 21.53 158 PRO A C 1
ATOM 662 O O . PRO A 1 87 ? 29.398 42.722 36.469 1.00 24.38 158 PRO A O 1
ATOM 666 N N . ILE A 1 88 ? 27.499 43.915 36.223 1.00 21.21 159 ILE A N 1
ATOM 667 C CA . ILE A 1 88 ? 28.061 44.908 35.313 1.00 20.10 159 ILE A CA 1
ATOM 668 C C . ILE A 1 88 ? 28.113 46.213 36.103 1.00 20.92 159 ILE A C 1
ATOM 669 O O . ILE A 1 88 ? 27.093 46.877 36.317 1.00 19.95 159 ILE A O 1
ATOM 674 N N . ASP A 1 89 ? 29.302 46.587 36.564 1.00 20.66 160 ASP A N 1
ATOM 675 C CA . ASP A 1 89 ? 29.397 47.729 37.465 1.00 20.63 160 ASP A CA 1
ATOM 676 C C . ASP A 1 89 ? 29.326 49.058 36.722 1.00 19.91 160 ASP A C 1
ATOM 677 O O . ASP A 1 89 ? 28.689 50.006 37.200 1.00 21.09 160 ASP A O 1
ATOM 682 N N . LYS A 1 90 ? 29.987 49.153 35.571 1.00 20.08 161 LYS A N 1
ATOM 683 C CA . LYS A 1 90 ? 30.096 50.395 34.818 1.00 18.30 161 LYS A CA 1
ATOM 684 C C . LYS A 1 90 ? 29.618 50.165 33.396 1.00 17.87 161 LYS A C 1
ATOM 685 O O . LYS A 1 90 ? 29.709 49.056 32.865 1.00 17.50 161 LYS A O 1
ATOM 691 N N . TYR A 1 91 ? 29.123 51.229 32.772 1.00 20.40 162 TYR A N 1
ATOM 692 C CA . TYR A 1 91 ? 28.698 51.166 31.384 1.00 20.74 162 TYR A CA 1
ATOM 693 C C . TYR A 1 91 ? 29.230 52.381 30.641 1.00 19.76 162 TYR A C 1
ATOM 694 O O . TYR A 1 91 ? 29.433 53.455 31.216 1.00 21.05 162 TYR A O 1
ATOM 703 N N . VAL A 1 92 ? 29.468 52.177 29.351 1.00 19.91 163 VAL A N 1
ATOM 704 C CA . VAL A 1 92 ? 29.840 53.229 28.414 1.00 23.18 163 VAL A CA 1
ATOM 705 C C . VAL A 1 92 ? 28.996 53.010 27.168 1.00 25.97 163 VAL A C 1
ATOM 706 O O . VAL A 1 92 ? 29.058 51.933 26.571 1.00 25.64 163 VAL A O 1
ATOM 710 N N . THR A 1 93 ? 28.205 54.003 26.778 1.00 23.56 164 THR A N 1
ATOM 711 C CA . THR A 1 93 ? 27.430 53.929 25.545 1.00 26.42 164 THR A CA 1
ATOM 712 C C . THR A 1 93 ? 27.942 54.992 24.586 1.00 30.37 164 THR A C 1
ATOM 713 O O . THR A 1 93 ? 28.204 56.128 24.996 1.00 25.57 164 THR A O 1
ATOM 717 N N . VAL A 1 94 ? 28.078 54.633 23.313 1.00 24.48 165 VAL A N 1
ATOM 718 C CA . VAL A 1 94 ? 28.475 55.612 22.308 1.00 26.55 165 VAL A CA 1
ATOM 719 C C . VAL A 1 94 ? 27.675 55.382 21.031 1.00 23.19 165 VAL A C 1
ATOM 720 O O . VAL A 1 94 ? 27.476 54.235 20.611 1.00 22.61 165 VAL A O 1
ATOM 724 N N . ASP A 1 95 ? 27.155 56.473 20.443 1.00 23.67 166 ASP A N 1
ATOM 725 C CA . ASP A 1 95 ? 26.522 56.390 19.135 1.00 22.92 166 ASP A CA 1
ATOM 726 C C . ASP A 1 95 ? 27.578 56.768 18.092 1.00 21.64 166 ASP A C 1
ATOM 727 O O . ASP A 1 95 ? 28.767 56.911 18.418 1.00 20.60 166 ASP A O 1
ATOM 732 N N . PHE A 1 96 ? 27.174 56.840 16.819 1.00 24.09 167 PHE A N 1
ATOM 733 C CA . PHE A 1 96 ? 28.149 57.046 15.747 1.00 24.00 167 PHE A CA 1
ATOM 734 C C . PHE A 1 96 ? 28.863 58.382 15.904 1.00 25.22 167 PHE A C 1
ATOM 735 O O . PHE A 1 96 ? 30.091 58.464 15.771 1.00 23.38 167 PHE A O 1
ATOM 743 N N . ASP A 1 97 ? 28.099 59.449 16.159 1.00 25.74 168 ASP A N 1
ATOM 744 C CA . ASP A 1 97 ? 28.708 60.773 16.288 1.00 25.40 168 ASP A CA 1
ATOM 745 C C . ASP A 1 97 ? 29.629 60.832 17.497 1.00 25.25 168 ASP A C 1
ATOM 746 O O . ASP A 1 97 ? 30.744 61.367 17.422 1.00 23.89 168 ASP A O 1
ATOM 751 N N . GLY A 1 98 ? 29.170 60.295 18.630 1.00 24.50 169 GLY A N 1
ATOM 752 C CA . GLY A 1 98 ? 30.005 60.285 19.817 1.00 23.72 169 GLY A CA 1
ATOM 753 C C . GLY A 1 9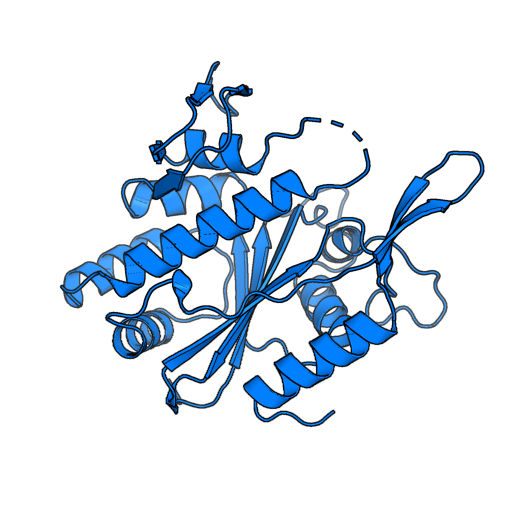8 ? 31.274 59.485 19.611 1.00 23.83 169 GLY A C 1
ATOM 754 O O . GLY A 1 98 ? 32.346 59.864 20.093 1.00 24.42 169 GLY A O 1
ATOM 755 N N . PHE A 1 99 ? 31.172 58.376 18.883 1.00 21.95 170 PHE A N 1
ATOM 756 C CA . PHE A 1 99 ? 32.339 57.536 18.649 1.00 19.75 170 PHE A CA 1
ATOM 757 C C . PHE A 1 99 ? 33.376 58.277 17.823 1.00 23.55 170 PHE A C 1
ATOM 758 O O . PHE A 1 99 ? 34.583 58.251 18.140 1.00 23.39 170 PHE A O 1
ATOM 766 N N . LYS A 1 100 ? 32.926 58.908 16.730 1.00 21.82 171 LYS A N 1
ATOM 767 C CA . LYS A 1 100 ? 33.846 59.706 15.929 1.00 22.95 171 LYS A CA 1
ATOM 768 C C . LYS A 1 100 ? 34.502 60.786 16.777 1.00 26.26 171 LYS A C 1
ATOM 769 O O . LYS A 1 100 ? 35.708 61.029 16.648 1.00 24.62 171 LYS A O 1
ATOM 775 N N . ASP A 1 101 ? 33.719 61.447 17.644 1.00 26.09 172 ASP A N 1
ATOM 776 C CA . ASP A 1 101 ? 34.284 62.484 18.509 1.00 30.96 172 ASP A CA 1
ATOM 777 C C . ASP A 1 101 ? 35.370 61.920 19.418 1.00 30.90 172 ASP A C 1
ATOM 778 O O . ASP A 1 101 ? 36.438 62.528 19.569 1.00 30.41 172 ASP A O 1
ATOM 783 N N . VAL A 1 102 ? 35.109 60.769 20.041 1.00 26.35 173 VAL A N 1
ATOM 784 C CA . VAL A 1 102 ? 36.104 60.148 20.914 1.00 22.45 173 VAL A CA 1
ATOM 785 C C . VAL A 1 102 ? 37.401 59.933 20.151 1.00 26.73 173 VAL A C 1
ATOM 786 O O . VAL A 1 102 ? 38.483 60.326 20.604 1.00 25.99 173 VAL A O 1
ATOM 790 N N . ILE A 1 103 ? 37.300 59.328 18.964 1.00 26.17 174 ILE A N 1
ATOM 791 C CA . ILE A 1 103 ? 38.501 59.004 18.192 1.00 24.59 174 ILE A CA 1
ATOM 792 C C . ILE A 1 103 ? 39.245 60.273 17.794 1.00 29.27 174 ILE A C 1
ATOM 793 O O . ILE A 1 103 ? 40.487 60.334 17.831 1.00 28.21 174 ILE A O 1
ATOM 798 N N . ASN A 1 104 ? 38.503 61.311 17.406 1.00 26.66 175 ASN A N 1
ATOM 799 C CA . ASN A 1 104 ? 39.156 62.542 16.979 1.00 30.59 175 ASN A CA 1
ATOM 800 C C . ASN A 1 104 ? 39.817 63.258 18.148 1.00 33.32 175 ASN A C 1
ATOM 801 O O . ASN A 1 104 ? 40.876 63.872 17.970 1.00 34.70 175 ASN A O 1
ATOM 806 N N . GLU A 1 105 ? 39.243 63.150 19.351 1.00 30.84 176 GLU A N 1
ATOM 807 C CA . GLU A 1 105 ? 39.809 63.847 20.503 1.00 39.66 176 GLU A CA 1
ATOM 808 C C . GLU A 1 105 ? 41.134 63.235 20.943 1.00 42.93 176 GLU A C 1
ATOM 809 O O . GLU A 1 105 ? 42.003 63.949 21.457 1.00 38.50 176 GLU A O 1
ATOM 815 N N . VAL A 1 106 ? 41.313 61.922 20.764 1.00 45.10 177 VAL A N 1
ATOM 816 C CA . VAL A 1 106 ? 42.608 61.310 21.050 1.00 41.05 177 VAL A CA 1
ATOM 817 C C . VAL A 1 106 ? 43.553 61.389 19.860 1.00 37.89 177 VAL A C 1
ATOM 818 O O . VAL A 1 106 ? 44.669 60.861 19.929 1.00 41.29 177 VAL A O 1
ATOM 822 N N . GLY A 1 107 ? 43.151 62.047 18.775 1.00 40.21 178 GLY A N 1
ATOM 823 C CA . GLY A 1 107 ? 44.042 62.234 17.645 1.00 42.14 178 GLY A CA 1
ATOM 824 C C . GLY A 1 107 ? 44.153 61.055 16.706 1.00 39.50 178 GLY A C 1
ATOM 825 O O . GLY A 1 107 ? 45.201 60.870 16.075 1.00 40.90 178 GLY A O 1
ATOM 826 N N . GLY A 1 108 ? 43.095 60.254 16.582 1.00 28.45 179 GLY A N 1
ATOM 827 C CA . GLY A 1 108 ? 43.117 59.081 15.733 1.00 25.75 179 GLY A CA 1
ATOM 828 C C . GLY A 1 108 ? 43.604 57.848 16.472 1.00 26.28 179 GLY A C 1
ATOM 829 O O . GLY A 1 108 ? 44.077 57.902 17.610 1.00 29.95 179 GLY A O 1
ATOM 830 N N . ILE A 1 109 ? 43.506 56.701 15.792 1.00 25.58 180 ILE A N 1
ATOM 831 C CA . ILE A 1 109 ? 43.793 55.417 16.413 1.00 22.98 180 ILE A CA 1
ATOM 832 C C . ILE A 1 109 ? 44.577 54.534 15.447 1.00 22.77 180 ILE A C 1
ATOM 833 O O . ILE A 1 109 ? 44.382 54.581 14.232 1.00 29.71 180 ILE A O 1
ATOM 838 N N . ASP A 1 110 ? 45.476 53.719 15.989 1.00 23.46 181 ASP A N 1
ATOM 839 C CA . ASP A 1 110 ? 46.309 52.852 15.167 1.00 24.59 181 ASP A CA 1
ATOM 840 C C . ASP A 1 110 ? 45.746 51.437 15.165 1.00 24.45 181 ASP A C 1
ATOM 841 O O . ASP A 1 110 ? 45.504 50.861 16.229 1.00 34.15 181 ASP A O 1
ATOM 846 N N . VAL A 1 111 ? 45.518 50.887 13.969 1.00 28.84 182 VAL A N 1
ATOM 847 C CA . VAL A 1 111 ? 45.014 49.523 13.837 1.00 28.47 182 VAL A CA 1
ATOM 848 C C . VAL A 1 111 ? 45.779 48.797 12.739 1.00 28.77 182 VAL A C 1
ATOM 849 O O . VAL A 1 111 ? 46.309 49.399 11.803 1.00 32.23 182 VAL A O 1
ATOM 853 N N . ASP A 1 112 ? 45.810 47.473 12.858 1.00 38.65 183 ASP A N 1
ATOM 854 C CA . ASP A 1 112 ? 46.421 46.598 11.860 1.00 39.75 183 ASP A CA 1
ATOM 855 C C . ASP A 1 112 ? 45.312 46.092 10.939 1.00 36.22 183 ASP A C 1
ATOM 856 O O . ASP A 1 112 ? 44.583 45.158 11.282 1.00 39.53 183 ASP A O 1
ATOM 861 N N . VAL A 1 113 ? 45.180 46.726 9.777 1.00 34.84 184 VAL A N 1
ATOM 862 C CA . VAL A 1 113 ? 44.140 46.392 8.798 1.00 39.16 184 VAL A CA 1
ATOM 863 C C . VAL A 1 113 ? 44.397 45.000 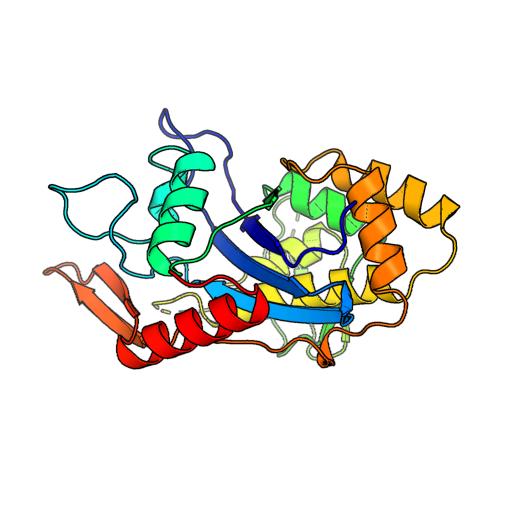8.229 1.00 42.06 184 VAL A C 1
ATOM 864 O O . VAL A 1 113 ? 45.525 44.710 7.785 1.00 43.49 184 VAL A O 1
ATOM 868 N N . PRO A 1 114 ? 43.395 44.109 8.197 1.00 40.89 185 PRO A N 1
ATOM 869 C CA . PRO A 1 114 ? 43.644 42.729 7.755 1.00 43.37 185 PRO A CA 1
ATOM 870 C C . PRO A 1 114 ? 43.743 42.570 6.246 1.00 48.86 185 PRO A C 1
ATOM 871 O O . PRO A 1 114 ? 44.481 41.703 5.764 1.00 54.22 185 PRO A O 1
ATOM 875 N N . PHE A 1 115 ? 43.013 43.386 5.487 1.00 43.14 186 PHE A N 1
ATOM 876 C CA . PHE A 1 115 ? 43.026 43.286 4.034 1.00 47.89 186 PHE A CA 1
ATOM 877 C C . PHE A 1 115 ? 42.532 44.599 3.446 1.00 52.44 186 PHE A C 1
ATOM 878 O O . PHE A 1 115 ? 41.892 45.402 4.128 1.00 51.77 186 PHE A O 1
ATOM 886 N N . ASP A 1 116 ? 42.824 44.797 2.164 1.00 56.42 187 ASP A N 1
ATOM 887 C CA . ASP A 1 116 ? 42.416 46.019 1.483 1.00 60.11 187 ASP A CA 1
ATOM 888 C C . ASP A 1 116 ? 40.908 46.029 1.265 1.00 59.99 187 ASP A C 1
ATOM 889 O O . ASP A 1 116 ? 40.326 45.026 0.841 1.00 62.07 187 ASP A O 1
ATOM 894 N N . PHE A 1 117 ? 40.274 47.165 1.555 1.00 57.90 188 PHE A N 1
ATOM 895 C CA . PHE A 1 117 ? 38.844 47.311 1.299 1.00 58.91 188 PHE A CA 1
ATOM 896 C C . PHE A 1 117 ? 38.470 48.781 1.395 1.00 60.25 188 PHE A C 1
ATOM 897 O O . PHE A 1 117 ? 39.113 49.548 2.110 1.00 59.94 188 PHE A O 1
ATOM 905 N N . ASP A 1 118 ? 37.420 49.168 0.681 1.00 62.44 189 ASP A N 1
ATOM 906 C CA . ASP A 1 118 ? 36.939 50.541 0.725 1.00 66.03 189 ASP A CA 1
ATOM 907 C C . ASP A 1 118 ? 35.482 50.573 1.159 1.00 69.76 189 ASP A C 1
ATOM 908 O O . ASP A 1 118 ? 34.676 49.734 0.743 1.00 72.63 189 ASP A O 1
ATOM 913 N N . GLU A 1 119 ? 35.159 51.551 1.999 1.00 69.39 190 GLU A N 1
ATOM 914 C CA . GLU A 1 119 ? 33.817 51.724 2.531 1.00 70.90 190 GLU A CA 1
ATOM 915 C C . GLU A 1 119 ? 33.343 53.148 2.280 1.00 69.04 190 GLU A C 1
ATOM 916 O O . GLU A 1 119 ? 34.137 54.053 2.017 1.00 70.41 190 GLU A O 1
ATOM 922 N N . LYS A 1 120 ? 32.029 53.333 2.359 1.00 68.93 191 LYS A N 1
ATOM 923 C CA . LYS A 1 120 ? 31.439 54.649 2.173 1.00 66.79 191 LYS A CA 1
ATOM 924 C C . LYS A 1 120 ? 31.566 55.474 3.446 1.00 66.15 191 LYS A C 1
ATOM 925 O O . LYS A 1 120 ? 31.572 54.945 4.562 1.00 59.49 191 LYS A O 1
ATOM 927 N N . SER A 1 121 ? 31.676 56.785 3.267 1.00 69.24 192 SER A N 1
ATOM 928 C CA . SER A 1 121 ? 31.763 57.707 4.389 1.00 70.95 192 SER A CA 1
ATOM 929 C C . SER A 1 121 ? 30.368 58.138 4.820 1.00 70.30 192 SER A C 1
ATOM 930 O O . SER A 1 121 ? 29.518 58.459 3.986 1.00 73.77 192 SER A O 1
ATOM 933 N N . ASP A 1 122 ? 30.139 58.148 6.135 1.00 66.09 193 ASP A N 1
ATOM 934 C CA . ASP A 1 122 ? 28.854 58.589 6.664 1.00 65.12 193 ASP A CA 1
ATOM 935 C C . ASP A 1 122 ? 28.616 60.082 6.473 1.00 69.38 193 ASP A C 1
ATOM 936 O O . ASP A 1 122 ? 27.481 60.537 6.652 1.00 71.97 193 ASP A O 1
ATOM 941 N N . VAL A 1 123 ? 29.642 60.849 6.114 1.00 69.95 194 VAL A N 1
ATOM 942 C CA . VAL A 1 123 ? 29.482 62.276 5.871 1.00 73.85 194 VAL A CA 1
ATOM 943 C C . VAL A 1 123 ? 28.726 62.512 4.566 1.00 80.84 194 VAL A C 1
ATOM 944 O O . VAL A 1 123 ? 29.263 62.301 3.476 1.00 83.42 194 VAL A O 1
ATOM 948 N N . ARG A 1 128 ? 34.609 58.053 -0.807 1.00 79.76 199 ARG A N 1
ATOM 949 C CA . ARG A 1 128 ? 35.109 56.705 -0.561 1.00 81.03 199 ARG A CA 1
ATOM 950 C C . ARG A 1 128 ? 36.297 56.726 0.396 1.00 78.95 199 ARG A C 1
ATOM 951 O O . ARG A 1 128 ? 37.128 57.631 0.348 1.00 82.34 199 ARG A O 1
ATOM 953 N N . ILE A 1 129 ? 36.370 55.719 1.263 1.00 69.78 200 ILE A N 1
ATOM 954 C CA . ILE A 1 129 ? 37.438 55.583 2.248 1.00 64.63 200 ILE A CA 1
ATOM 955 C C . ILE A 1 129 ? 38.161 54.271 1.977 1.00 63.92 200 ILE A C 1
ATOM 956 O O . ILE A 1 129 ? 37.561 53.194 2.089 1.00 64.75 200 ILE A O 1
ATOM 961 N N . TYR A 1 130 ? 39.445 54.361 1.639 1.00 62.36 201 TYR A N 1
ATOM 962 C CA . TYR A 1 130 ? 40.247 53.202 1.263 1.00 64.20 201 TYR A CA 1
ATOM 963 C C . TYR A 1 130 ? 41.127 52.768 2.430 1.00 54.28 201 TYR A C 1
ATOM 964 O O . TYR A 1 130 ? 41.775 53.602 3.071 1.00 53.04 201 TYR A O 1
ATOM 973 N N . PHE A 1 131 ? 41.147 51.464 2.697 1.00 47.81 202 PHE A N 1
ATOM 974 C CA . PHE A 1 131 ? 41.971 50.857 3.731 1.00 43.82 202 PHE A CA 1
ATOM 975 C C . PHE A 1 131 ? 42.920 49.871 3.069 1.00 47.97 202 PHE A C 1
ATOM 976 O O . PHE A 1 131 ? 42.484 49.003 2.300 1.00 50.46 202 PHE A O 1
ATOM 984 N N . LYS A 1 132 ? 44.209 50.000 3.375 1.00 48.16 203 LYS A N 1
ATOM 985 C CA . LYS A 1 132 ? 45.241 49.118 2.854 1.00 46.01 203 LYS A CA 1
ATOM 986 C C . LYS A 1 132 ? 45.733 48.201 3.965 1.00 44.49 203 LYS A C 1
ATOM 987 O O . LYS A 1 132 ? 45.929 48.640 5.101 1.00 41.98 203 LYS A O 1
ATOM 989 N N . LYS A 1 133 ? 45.922 46.926 3.631 1.00 48.72 204 LYS A N 1
ATOM 990 C CA . LYS A 1 133 ? 46.369 45.937 4.605 1.00 48.41 204 LYS A CA 1
ATOM 991 C C . LYS A 1 133 ? 47.655 46.393 5.283 1.00 50.50 204 LYS A C 1
ATOM 992 O O . LYS A 1 133 ? 48.582 46.868 4.624 1.00 52.94 204 LYS A O 1
ATOM 998 N N . GLY A 1 134 ? 47.710 46.248 6.596 1.00 47.26 205 GLY A N 1
ATOM 999 C CA . GLY A 1 134 ? 48.846 46.709 7.365 1.00 44.13 205 GLY A CA 1
ATOM 1000 C C . GLY A 1 134 ? 48.461 47.846 8.292 1.00 41.60 205 GLY A C 1
ATOM 1001 O O . GLY A 1 134 ? 47.285 48.143 8.513 1.00 38.55 205 GLY A O 1
ATOM 1002 N N . GLU A 1 135 ? 49.481 48.481 8.852 1.00 43.67 206 GLU A N 1
ATOM 1003 C CA . GLU A 1 135 ? 49.243 49.506 9.856 1.00 39.78 206 GLU A CA 1
ATOM 1004 C C . GLU A 1 135 ? 48.574 50.722 9.228 1.00 36.25 206 GLU A C 1
ATOM 1005 O O . GLU A 1 135 ? 48.942 51.158 8.133 1.00 37.54 206 GLU A O 1
ATOM 1011 N N . MET A 1 136 ? 47.566 51.257 9.921 1.00 31.71 207 MET A N 1
ATOM 1012 C CA . MET A 1 136 ? 46.936 52.508 9.522 1.00 31.13 207 MET A CA 1
ATOM 1013 C C . MET A 1 136 ? 46.607 53.323 10.762 1.00 29.04 207 MET A C 1
ATOM 1014 O O . MET A 1 136 ? 46.279 52.775 11.822 1.00 30.65 207 MET A O 1
ATOM 1019 N N . HIS A 1 137 ? 46.663 54.644 10.604 1.00 29.06 208 HIS A N 1
ATOM 1020 C CA . HIS A 1 137 ? 46.222 55.591 11.620 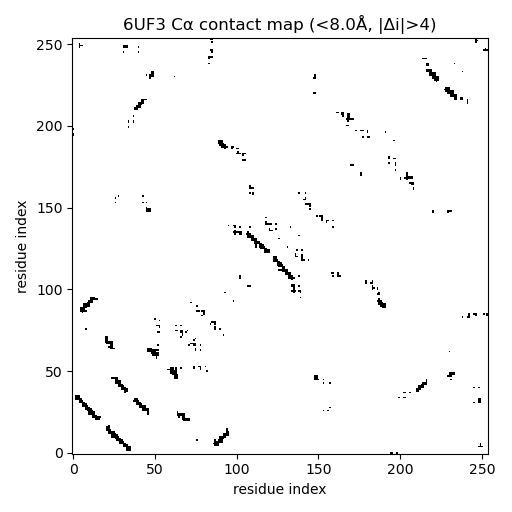1.00 27.53 208 HIS A CA 1
ATOM 1021 C C . HIS A 1 137 ? 44.932 56.241 11.131 1.00 27.17 208 HIS A C 1
ATOM 1022 O O . HIS A 1 137 ? 44.952 57.024 10.178 1.00 29.70 208 HIS A O 1
ATOM 1029 N N . LEU A 1 138 ? 43.818 55.919 11.783 1.00 25.71 209 LEU A N 1
ATOM 1030 C CA . LEU A 1 138 ? 42.498 56.337 11.337 1.00 25.59 209 LEU A CA 1
ATOM 1031 C C . LEU A 1 138 ? 41.976 57.501 12.165 1.00 24.74 209 LEU A C 1
ATOM 1032 O O . LEU A 1 138 ? 42.151 57.536 13.384 1.00 29.73 209 LEU A O 1
ATOM 1037 N N . ASN A 1 139 ? 41.317 58.443 11.496 1.00 25.60 210 ASN A N 1
ATOM 1038 C CA . ASN A 1 139 ? 40.561 59.479 12.190 1.00 25.15 210 ASN A CA 1
ATOM 1039 C C . ASN A 1 139 ? 39.173 58.923 12.531 1.00 29.37 210 ASN A C 1
ATOM 1040 O O . ASN A 1 139 ? 38.872 57.753 12.282 1.00 28.48 210 ASN A O 1
ATOM 1045 N N . GLY A 1 140 ? 38.306 59.762 13.098 1.00 26.22 211 GLY A N 1
ATOM 1046 C CA . GLY A 1 140 ? 37.018 59.271 13.572 1.00 23.28 211 GLY A CA 1
ATOM 1047 C C . GLY A 1 140 ? 36.128 58.734 12.464 1.00 26.50 211 GLY A C 1
ATOM 1048 O O . GLY A 1 140 ? 35.525 57.665 12.607 1.00 30.51 211 GLY A O 1
ATOM 1049 N N . GLU A 1 141 ? 36.020 59.466 11.356 1.00 26.02 212 GLU A N 1
ATOM 1050 C CA . GLU A 1 141 ? 35.219 58.998 10.226 1.00 30.23 212 GLU A CA 1
ATOM 1051 C C . GLU A 1 141 ? 35.751 57.672 9.686 1.00 27.45 212 GLU A C 1
ATOM 1052 O O . GLU A 1 141 ? 34.988 56.728 9.425 1.00 28.21 212 GLU A O 1
ATOM 1058 N N . GLU A 1 142 ? 37.073 57.572 9.539 1.00 27.39 213 GLU A N 1
ATOM 1059 C CA . GLU A 1 142 ? 37.664 56.333 9.051 1.00 27.72 213 GLU A CA 1
ATOM 1060 C C . GLU A 1 142 ? 37.480 55.197 10.050 1.00 26.09 213 GLU A C 1
ATOM 1061 O O . GLU A 1 142 ? 37.213 54.055 9.655 1.00 26.66 213 GLU A O 1
ATOM 1067 N N . ALA A 1 143 ? 37.618 55.486 11.345 1.00 24.36 214 ALA A N 1
ATOM 1068 C CA . ALA A 1 143 ? 37.485 54.437 12.350 1.00 26.62 214 ALA A CA 1
ATOM 1069 C C . ALA A 1 143 ? 36.053 53.923 12.417 1.00 24.97 214 ALA A C 1
ATOM 1070 O O . ALA A 1 143 ? 35.829 52.719 12.608 1.00 22.75 214 ALA A O 1
ATOM 1072 N N . LEU A 1 144 ? 35.076 54.818 12.234 1.00 23.37 215 LEU A N 1
ATOM 1073 C CA . LEU A 1 144 ? 33.676 54.396 12.171 1.00 23.91 215 LEU A CA 1
ATOM 1074 C C . LEU A 1 144 ? 33.433 53.496 10.970 1.00 27.09 215 LEU A C 1
ATOM 1075 O O . LEU A 1 144 ? 32.801 52.436 11.093 1.00 25.89 215 LEU A O 1
ATOM 1080 N N . ALA A 1 145 ? 33.917 53.907 9.790 1.00 27.12 216 ALA A N 1
ATOM 1081 C CA . ALA A 1 145 ? 33.740 53.071 8.605 1.00 29.19 216 ALA A CA 1
ATOM 1082 C C . ALA A 1 145 ? 34.417 51.717 8.784 1.00 34.31 216 ALA A C 1
ATOM 1083 O O . ALA A 1 145 ? 33.894 50.687 8.341 1.00 32.48 216 ALA A O 1
ATOM 1085 N N . TYR A 1 146 ? 35.589 51.707 9.425 1.00 27.58 217 TYR A N 1
ATOM 1086 C CA . TYR A 1 146 ? 36.282 50.462 9.736 1.00 29.19 217 TYR A CA 1
ATOM 1087 C C . TYR A 1 146 ? 35.427 49.562 10.621 1.00 31.83 217 TYR A C 1
ATOM 1088 O O . TYR A 1 146 ? 35.331 48.351 10.381 1.00 32.93 217 TYR A O 1
ATOM 1097 N N . ALA A 1 147 ? 34.793 50.144 11.645 1.00 28.08 218 ALA A N 1
ATOM 1098 C CA . ALA A 1 147 ? 33.976 49.362 12.570 1.00 28.86 218 ALA A CA 1
ATOM 1099 C C . ALA A 1 147 ? 32.708 48.848 11.913 1.00 32.53 218 ALA A C 1
ATOM 1100 O O . ALA A 1 147 ? 32.204 47.788 12.300 1.00 35.87 218 ALA A O 1
ATOM 1102 N N . ARG A 1 148 ? 32.186 49.572 10.921 1.00 31.08 219 ARG A N 1
ATOM 1103 C CA . ARG A 1 148 ? 30.884 49.247 10.344 1.00 35.03 219 ARG A CA 1
ATOM 1104 C C . ARG A 1 148 ? 30.955 48.288 9.163 1.00 38.68 219 ARG A C 1
ATOM 1105 O O . ARG A 1 148 ? 29.925 47.698 8.810 1.00 41.89 219 ARG A O 1
ATOM 1113 N N . MET A 1 149 ? 32.125 48.117 8.548 1.00 34.59 220 MET A N 1
ATOM 1114 C CA . MET A 1 149 ? 32.216 47.329 7.325 1.00 43.65 220 MET A CA 1
ATOM 1115 C C . MET A 1 149 ? 31.702 45.911 7.545 1.00 47.71 220 MET A C 1
ATOM 1116 O O . MET A 1 149 ? 31.976 45.288 8.575 1.00 45.24 220 MET A O 1
ATOM 1121 N N . ARG A 1 150 ? 30.949 45.409 6.564 1.00 46.05 221 ARG A N 1
ATOM 1122 C CA . ARG A 1 150 ? 30.362 44.073 6.615 1.00 55.80 221 ARG A CA 1
ATOM 1123 C C . ARG A 1 150 ? 30.481 43.437 5.238 1.00 64.57 221 ARG A C 1
ATOM 1124 O O . ARG A 1 150 ? 29.991 43.997 4.252 1.00 64.61 221 ARG A O 1
ATOM 1126 N N . LYS A 1 151 ? 31.125 42.275 5.173 1.00 68.68 222 LYS A N 1
ATOM 1127 C CA . LYS A 1 151 ? 31.292 41.556 3.914 1.00 80.76 222 LYS A CA 1
ATOM 1128 C C . LYS A 1 151 ? 31.607 40.083 4.157 1.00 84.96 222 LYS A C 1
ATOM 1129 O O . LYS A 1 151 ? 32.627 39.573 3.693 1.00 87.63 222 LYS A O 1
ATOM 1131 N N . ARG A 1 155 ? 24.334 36.982 8.175 1.00 71.96 226 ARG A N 1
ATOM 1132 C CA . ARG A 1 155 ? 25.117 35.767 8.360 1.00 73.49 226 ARG A CA 1
ATOM 1133 C C . ARG A 1 155 ? 26.201 35.958 9.423 1.00 68.71 226 ARG A C 1
ATOM 1134 O O . ARG A 1 155 ? 27.320 35.466 9.279 1.00 74.67 226 ARG A O 1
ATOM 1136 N N . GLY A 1 156 ? 25.866 36.678 10.486 1.00 59.32 227 GLY A N 1
ATOM 1137 C CA . GLY A 1 156 ? 26.781 36.902 11.584 1.00 51.86 227 GLY A CA 1
ATOM 1138 C C . GLY A 1 156 ? 27.535 38.214 11.452 1.00 48.49 227 GLY A C 1
ATOM 1139 O O . GLY A 1 156 ? 27.482 38.909 10.434 1.00 54.00 227 GLY A O 1
ATOM 1140 N N . ASP A 1 157 ? 28.260 38.547 12.517 1.00 39.53 228 ASP A N 1
ATOM 1141 C CA . ASP A 1 157 ? 29.004 39.800 12.590 1.00 36.28 228 ASP A CA 1
ATOM 1142 C C . ASP A 1 157 ? 30.411 39.566 13.138 1.00 42.08 228 ASP A C 1
ATOM 1143 O O . ASP A 1 157 ? 30.947 40.390 13.885 1.00 39.71 228 ASP A O 1
ATOM 1148 N N . PHE A 1 158 ? 31.045 38.450 12.760 1.00 45.45 229 PHE A N 1
ATOM 1149 C CA . PHE A 1 158 ? 32.282 38.061 13.434 1.00 41.10 229 PHE A CA 1
ATOM 1150 C C . PHE A 1 158 ? 33.429 39.011 13.108 1.00 37.98 229 PHE A C 1
ATOM 1151 O O . PHE A 1 158 ? 34.145 39.458 14.011 1.00 38.25 229 PHE A O 1
ATOM 1159 N N . GLY A 1 159 ? 33.630 39.317 11.824 1.00 38.84 230 GLY A N 1
ATOM 1160 C CA . GLY A 1 159 ? 34.687 40.249 11.456 1.00 41.00 230 GLY A CA 1
ATOM 1161 C C . GLY A 1 159 ? 34.469 41.635 12.034 1.00 37.11 230 GLY A C 1
ATOM 1162 O O . GLY A 1 159 ? 35.420 42.305 12.452 1.00 36.87 230 GLY A O 1
ATOM 1163 N N . ARG A 1 160 ? 33.210 42.082 12.063 1.00 40.28 231 ARG A N 1
ATOM 1164 C CA . ARG A 1 160 ? 32.863 43.336 12.725 1.00 41.04 231 ARG A CA 1
ATOM 1165 C C . ARG A 1 160 ? 33.280 43.319 14.189 1.00 34.11 231 ARG A C 1
ATOM 1166 O O . ARG A 1 160 ? 33.878 44.277 14.682 1.00 30.23 231 ARG A O 1
ATOM 1174 N N . ASN A 1 161 ? 32.956 42.236 14.905 1.00 35.91 232 ASN A N 1
ATOM 1175 C CA . ASN A 1 161 ? 33.331 42.145 16.314 1.00 31.19 232 ASN A CA 1
ATOM 1176 C C . ASN A 1 161 ? 34.844 42.157 16.478 1.00 26.59 232 ASN A C 1
ATOM 1177 O O . ASN A 1 161 ? 35.371 42.748 17.431 1.00 28.26 232 ASN A O 1
ATOM 1182 N N . ASP A 1 162 ? 35.556 41.513 15.551 1.00 30.63 233 ASP A N 1
ATOM 1183 C CA . ASP A 1 162 ? 37.012 41.517 15.612 1.00 31.06 233 ASP A CA 1
ATOM 1184 C C . ASP A 1 162 ? 37.553 42.934 15.493 1.00 31.64 233 ASP A C 1
ATOM 1185 O O . ASP A 1 162 ? 38.393 43.360 16.293 1.00 29.88 233 ASP A O 1
ATOM 1190 N N . ARG A 1 163 ? 37.067 43.686 14.502 1.00 32.40 234 ARG A N 1
ATOM 1191 C CA . ARG A 1 163 ? 37.533 45.060 14.322 1.00 28.55 234 ARG A CA 1
ATOM 1192 C C . ARG A 1 163 ? 37.124 45.967 15.481 1.00 28.66 234 ARG A C 1
ATOM 1193 O O . ARG A 1 163 ? 37.881 46.874 15.855 1.00 27.96 234 ARG A O 1
ATOM 1201 N N . GLN A 1 164 ? 35.942 45.744 16.063 1.00 28.58 235 GLN A N 1
ATOM 1202 C CA . GLN A 1 164 ? 35.546 46.508 17.242 1.00 25.62 235 GLN A CA 1
ATOM 1203 C C . GLN A 1 164 ? 36.499 46.256 18.407 1.00 24.75 235 GLN A C 1
ATOM 1204 O O . GLN A 1 164 ? 36.916 47.195 19.100 1.00 24.10 235 GLN A O 1
ATOM 1210 N N . LYS A 1 165 ? 36.851 44.990 18.647 1.00 25.15 236 LYS A N 1
ATOM 1211 C CA . LYS A 1 165 ? 37.793 44.716 19.724 1.00 26.08 236 LYS A CA 1
ATOM 1212 C C . LYS A 1 165 ? 39.154 45.317 19.411 1.00 25.36 236 LYS A C 1
ATOM 1213 O O . LYS A 1 165 ? 39.848 45.792 20.313 1.00 25.25 236 LYS A O 1
ATOM 1219 N N . GLN A 1 166 ? 39.547 45.312 18.135 1.00 24.05 237 GLN A N 1
ATOM 1220 C CA . GLN A 1 166 ? 40.795 45.973 17.736 1.00 29.49 237 GLN A CA 1
ATOM 1221 C C . GLN A 1 166 ? 40.793 47.456 18.100 1.00 27.17 237 GLN A C 1
ATOM 1222 O O . GLN A 1 166 ? 41.800 47.997 18.588 1.00 26.87 237 GLN A O 1
ATOM 1228 N N . ILE A 1 167 ? 39.676 48.141 17.839 1.00 24.40 238 ILE A N 1
ATOM 1229 C CA . ILE A 1 167 ? 39.566 49.560 18.179 1.00 25.11 238 ILE A CA 1
ATOM 1230 C C . ILE A 1 167 ? 39.688 49.757 19.686 1.00 23.18 238 ILE A C 1
ATOM 1231 O O . ILE A 1 167 ? 40.412 50.642 20.162 1.00 23.59 238 ILE A O 1
ATOM 1236 N N . LEU A 1 168 ? 38.960 48.943 20.463 1.00 21.50 239 LEU A N 1
ATOM 1237 C CA . LEU A 1 168 ? 39.016 49.105 21.914 1.00 20.50 239 LEU A CA 1
ATOM 1238 C C . LEU A 1 168 ? 40.413 48.807 22.454 1.00 24.43 239 LEU A C 1
ATOM 1239 O O . LEU A 1 168 ? 40.894 49.494 23.360 1.00 21.60 239 LEU A O 1
ATOM 1244 N N . ASN A 1 169 ? 41.077 47.786 21.908 1.00 22.23 240 ASN A N 1
ATOM 1245 C CA . ASN A 1 169 ? 42.452 47.497 22.306 1.00 20.94 240 ASN A CA 1
ATOM 1246 C C . ASN A 1 169 ? 43.359 48.679 22.008 1.00 21.24 240 ASN A C 1
ATOM 1247 O O . ASN A 1 169 ? 44.245 49.010 22.808 1.00 24.43 240 ASN A O 1
ATOM 1252 N N . ALA A 1 170 ? 43.159 49.326 20.855 1.00 22.69 241 ALA A N 1
ATOM 1253 C CA . ALA A 1 170 ? 44.004 50.468 20.510 1.00 24.54 241 ALA A CA 1
ATOM 1254 C C . ALA A 1 170 ? 43.785 51.630 21.470 1.00 22.08 241 ALA A C 1
ATOM 1255 O O . ALA A 1 170 ? 44.739 52.322 21.855 1.00 23.53 241 ALA A O 1
ATOM 1257 N N . LEU A 1 171 ? 42.532 51.858 21.868 1.00 22.52 242 LEU A N 1
ATOM 1258 C CA . LEU A 1 171 ? 42.256 52.890 22.868 1.00 22.32 242 LEU A CA 1
ATOM 1259 C C . LEU A 1 171 ? 42.910 52.555 24.206 1.00 23.23 242 LEU A C 1
ATOM 1260 O O . LEU A 1 171 ? 43.471 53.433 24.873 1.00 23.92 242 LEU A O 1
ATOM 1265 N N . ILE A 1 172 ? 42.821 51.288 24.630 1.00 21.99 243 ILE A N 1
ATOM 1266 C CA . ILE A 1 172 ? 43.470 50.871 25.871 1.00 23.30 243 ILE A CA 1
ATOM 1267 C C . ILE A 1 172 ? 44.971 51.105 25.794 1.00 23.99 243 ILE A C 1
ATOM 1268 O O . ILE A 1 172 ? 45.592 51.573 26.754 1.00 26.14 243 ILE A O 1
ATOM 1273 N N . ASP A 1 173 ? 45.582 50.767 24.658 1.00 23.04 244 ASP A N 1
ATOM 1274 C CA . ASP A 1 173 ? 47.022 50.951 24.512 1.00 25.98 244 ASP A CA 1
ATOM 1275 C C . ASP A 1 173 ? 47.387 52.423 24.553 1.00 31.28 244 ASP A C 1
ATOM 1276 O O . ASP A 1 173 ? 48.392 52.807 25.169 1.00 31.55 244 ASP A O 1
ATOM 1281 N N . ARG A 1 174 ? 46.574 53.265 23.912 1.00 33.10 245 ARG A N 1
ATOM 1282 C CA . ARG A 1 174 ? 46.843 54.697 23.940 1.00 34.64 245 ARG A CA 1
ATOM 1283 C C . ARG A 1 174 ? 46.784 55.232 25.363 1.00 30.40 245 ARG A C 1
ATOM 1284 O O . ARG A 1 174 ? 47.697 55.934 25.810 1.00 37.46 245 ARG A O 1
ATOM 1292 N N . MET A 1 175 ? 45.722 54.901 26.097 1.00 29.72 246 MET A N 1
ATOM 1293 C CA . MET A 1 175 ? 45.637 55.383 27.471 1.00 36.43 246 MET A CA 1
ATOM 1294 C C . MET A 1 175 ? 46.750 54.799 28.336 1.00 35.64 246 MET A C 1
ATOM 1295 O O . MET A 1 175 ? 47.314 55.508 29.174 1.00 35.87 246 MET A O 1
ATOM 1300 N N . SER A 1 176 ? 47.117 53.534 28.124 1.00 33.49 247 SER A N 1
ATOM 1301 C CA . SER A 1 176 ? 48.119 52.915 28.981 1.00 32.82 247 SER A CA 1
ATOM 1302 C C . SER A 1 176 ? 49.498 53.495 28.739 1.00 35.83 247 SER A C 1
ATOM 1303 O O . SER A 1 176 ? 50.318 53.523 29.659 1.00 34.06 247 SER A O 1
ATOM 1306 N N . SER A 1 177 ? 49.772 53.950 27.522 1.00 36.23 248 SER A N 1
ATOM 1307 C CA . SER A 1 177 ? 51.103 54.446 27.207 1.00 37.46 248 SER A CA 1
ATOM 1308 C C . SER A 1 177 ? 51.270 55.933 27.489 1.00 42.95 248 SER A C 1
ATOM 1309 O O . SER A 1 177 ? 52.406 56.419 27.492 1.00 42.72 248 SER A O 1
ATOM 1312 N N . ALA A 1 178 ? 50.182 56.659 27.743 1.00 46.04 249 ALA A N 1
ATOM 1313 C CA . ALA A 1 178 ? 50.269 58.075 28.067 1.00 48.84 249 ALA A CA 1
ATOM 1314 C C . ALA A 1 178 ? 50.918 58.279 29.434 1.00 50.02 249 ALA A C 1
ATOM 1315 O O . ALA A 1 178 ? 50.905 57.399 30.300 1.00 48.65 249 ALA A O 1
ATOM 1317 N N . SER A 1 179 ? 51.489 59.464 29.625 1.00 54.02 250 SER A N 1
ATOM 1318 C CA . SER A 1 179 ? 52.253 59.729 30.840 1.00 61.71 250 SER A CA 1
ATOM 1319 C C . SER A 1 179 ? 51.899 61.048 31.511 1.00 69.70 250 SER A C 1
ATOM 1320 O O . SER A 1 179 ? 51.793 61.092 32.738 1.00 73.65 250 SER A O 1
ATOM 1323 N N . ASN A 1 180 ? 51.726 62.122 30.745 1.00 71.85 251 ASN A N 1
ATOM 1324 C CA . ASN A 1 180 ? 51.428 63.437 31.314 1.00 78.74 251 ASN A CA 1
ATOM 1325 C C . ASN A 1 180 ? 50.039 63.406 31.938 1.00 81.04 251 ASN A C 1
ATOM 1326 O O . ASN A 1 180 ? 49.028 63.490 31.238 1.00 79.44 251 ASN A O 1
ATOM 1331 N N . ILE A 1 181 ? 49.987 63.304 33.269 1.00 82.66 252 ILE A N 1
ATOM 1332 C CA . ILE A 1 181 ? 48.716 63.071 33.949 1.00 80.44 252 ILE A CA 1
ATOM 1333 C C . ILE A 1 181 ? 47.780 64.271 33.807 1.00 79.12 252 ILE A C 1
ATOM 1334 O O . ILE A 1 181 ? 46.558 64.102 33.733 1.00 76.85 252 ILE A O 1
ATOM 1339 N N . ALA A 1 182 ? 48.319 65.491 33.745 1.00 79.18 253 ALA A N 1
ATOM 1340 C CA . ALA A 1 182 ? 47.467 66.658 33.516 1.00 78.20 253 ALA A CA 1
ATOM 1341 C C . ALA A 1 182 ? 46.920 66.661 32.091 1.00 73.45 253 ALA A C 1
ATOM 1342 O O . ALA A 1 182 ? 45.725 66.919 31.860 1.00 74.97 253 ALA A O 1
ATOM 1344 N N . LYS A 1 183 ? 47.792 66.381 31.120 1.00 68.33 254 LYS A N 1
ATOM 1345 C CA . LYS A 1 183 ? 47.349 66.179 29.746 1.00 62.58 254 LYS A CA 1
ATOM 1346 C C . LYS A 1 183 ? 46.310 65.072 29.661 1.00 59.20 254 LYS A C 1
ATOM 1347 O O . LYS A 1 183 ? 45.318 65.196 28.934 1.00 54.27 254 LYS A O 1
ATOM 1353 N N . ILE A 1 184 ? 46.525 63.975 30.391 1.00 58.30 255 ILE A N 1
ATOM 1354 C CA . ILE A 1 184 ? 45.544 62.894 30.398 1.00 49.47 255 ILE A CA 1
ATOM 1355 C C . ILE A 1 184 ? 44.216 63.387 30.953 1.00 44.23 255 ILE A C 1
ATOM 1356 O O . ILE A 1 184 ? 43.150 63.040 30.436 1.00 44.20 255 ILE A O 1
ATOM 1361 N N . ASP A 1 185 ? 44.259 64.204 32.011 1.00 47.06 256 ASP A N 1
ATOM 1362 C CA . ASP A 1 185 ? 43.034 64.758 32.584 1.00 53.69 256 ASP A CA 1
ATOM 1363 C C . ASP A 1 185 ? 42.240 65.526 31.537 1.00 53.72 256 ASP A C 1
ATOM 1364 O O . ASP A 1 185 ? 41.031 65.312 31.372 1.00 52.88 256 ASP A O 1
ATOM 1369 N N . LYS A 1 186 ? 42.905 66.425 30.813 1.00 57.03 257 LYS A N 1
ATOM 1370 C CA . LYS A 1 186 ? 42.148 67.245 29.868 1.00 60.14 257 LYS A CA 1
ATOM 1371 C C . LYS A 1 186 ? 41.684 66.429 28.658 1.00 57.73 257 LYS A C 1
ATOM 1372 O O . LYS A 1 186 ? 40.561 66.616 28.169 1.00 60.12 257 LYS A O 1
ATOM 1378 N N . ILE A 1 187 ? 42.511 65.497 28.176 1.00 56.40 258 ILE A N 1
ATOM 1379 C CA . ILE A 1 187 ? 42.093 64.653 27.057 1.00 53.78 258 ILE A CA 1
ATOM 1380 C C . ILE A 1 187 ? 40.914 63.777 27.464 1.00 52.05 258 ILE A C 1
ATOM 1381 O O . ILE A 1 187 ? 40.002 63.536 26.670 1.00 51.46 258 ILE A O 1
ATOM 1386 N N . ALA A 1 188 ? 40.904 63.295 28.711 1.00 51.80 259 ALA A N 1
ATOM 1387 C CA . ALA A 1 188 ? 39.815 62.441 29.173 1.00 45.19 259 ALA A CA 1
ATOM 1388 C C . ALA A 1 188 ? 38.538 63.238 29.392 1.00 45.71 259 ALA A C 1
ATOM 1389 O O . ALA A 1 188 ? 37.435 62.729 29.161 1.00 43.18 259 ALA A O 1
ATOM 1391 N N . GLU A 1 189 ? 38.664 64.480 29.862 1.00 48.38 260 GLU A N 1
ATOM 1392 C CA . GLU A 1 189 ? 37.493 65.345 29.950 1.00 52.80 260 GLU A CA 1
ATOM 1393 C C . GLU A 1 189 ? 36.894 65.584 28.570 1.00 52.26 260 GLU A C 1
ATOM 1394 O O . GLU A 1 189 ? 35.686 65.418 28.368 1.00 52.14 260 GLU A O 1
ATOM 1400 N N . LYS A 1 190 ? 37.733 65.957 27.600 1.00 49.24 261 LYS A N 1
ATOM 1401 C CA . LYS A 1 190 ? 37.223 66.256 26.264 1.00 50.04 261 LYS A CA 1
ATOM 1402 C C . LYS A 1 190 ? 36.630 65.016 25.598 1.00 45.22 261 LYS A C 1
ATOM 1403 O O . LYS A 1 190 ? 35.535 65.068 25.029 1.00 45.21 261 LYS A O 1
ATOM 1405 N N . ALA A 1 191 ? 37.335 63.886 25.661 1.00 42.93 262 ALA A N 1
ATOM 1406 C CA . ALA A 1 191 ? 36.909 62.705 24.919 1.00 44.07 262 ALA A CA 1
ATOM 1407 C C . ALA A 1 191 ? 35.650 62.067 25.491 1.00 41.52 262 ALA A C 1
ATOM 1408 O O . ALA A 1 191 ? 34.940 61.372 24.759 1.00 41.85 262 ALA A O 1
ATOM 1410 N N . SER A 1 192 ? 35.356 62.285 26.768 1.00 39.63 263 SER A N 1
ATOM 1411 C CA . SER A 1 192 ? 34.216 61.660 27.421 1.00 36.79 263 SER A CA 1
ATOM 1412 C C . SER A 1 192 ? 32.960 62.521 27.391 1.00 36.53 263 SER A C 1
ATOM 1413 O O . SER A 1 192 ? 31.919 62.089 27.893 1.00 38.64 263 SER A O 1
ATOM 1416 N N . GLU A 1 193 ? 33.027 63.719 26.810 1.00 35.08 264 GLU A N 1
ATOM 1417 C CA . GLU A 1 193 ? 31.884 64.622 26.861 1.00 37.06 264 GLU A CA 1
ATOM 1418 C C . GLU A 1 193 ? 30.681 64.071 26.105 1.00 35.19 264 GLU A C 1
ATOM 1419 O O . GLU A 1 193 ? 29.537 64.405 26.437 1.00 41.49 264 GLU A O 1
ATOM 1425 N N . ASN A 1 194 ? 30.900 63.237 25.093 1.00 34.12 265 ASN A N 1
ATOM 1426 C CA . ASN A 1 194 ? 29.802 62.801 24.238 1.00 37.54 265 ASN A CA 1
ATOM 1427 C C . ASN A 1 194 ? 29.579 61.289 24.310 1.00 33.13 265 ASN A C 1
ATOM 1428 O O . ASN A 1 194 ? 29.119 60.673 23.347 1.00 34.49 265 ASN A O 1
ATOM 1433 N N . VAL A 1 195 ? 29.884 60.684 25.456 1.00 28.91 266 VAL A N 1
ATOM 1434 C CA . VAL A 1 195 ? 29.529 59.301 25.738 1.00 31.27 266 VAL A CA 1
ATOM 1435 C C . VAL A 1 195 ? 28.617 59.289 26.956 1.00 29.28 266 VAL A C 1
ATOM 1436 O O . VAL A 1 195 ? 28.728 60.137 27.849 1.00 31.59 266 VAL A O 1
ATOM 1440 N N . GLU A 1 196 ? 27.699 58.331 26.978 1.00 27.16 267 GLU A N 1
ATOM 1441 C CA . GLU A 1 196 ? 26.851 58.102 28.137 1.00 25.87 267 GLU A CA 1
ATOM 1442 C C . GLU A 1 196 ? 27.567 57.112 29.051 1.00 23.20 267 GLU A C 1
ATOM 1443 O O . GLU A 1 196 ? 27.931 56.017 28.609 1.00 23.43 267 GLU A O 1
ATOM 1449 N N . THR A 1 197 ? 27.783 57.492 30.311 1.00 24.15 268 THR A N 1
ATOM 1450 C CA . THR A 1 197 ? 28.581 56.632 31.184 1.00 19.45 268 THR A CA 1
ATOM 1451 C C . THR A 1 197 ? 28.375 57.003 32.646 1.00 23.34 268 THR A C 1
ATOM 1452 O O . THR A 1 197 ? 28.047 58.148 32.974 1.00 24.68 268 THR A O 1
ATOM 1456 N N . ASN A 1 198 ? 28.585 56.015 33.520 1.00 21.11 269 ASN A N 1
ATOM 1457 C CA . ASN A 1 198 ? 28.655 56.244 34.956 1.00 19.85 269 ASN A CA 1
ATOM 1458 C C . ASN A 1 198 ? 30.081 56.131 35.485 1.00 20.48 269 ASN A C 1
ATOM 1459 O O . ASN A 1 198 ? 30.275 56.011 36.697 1.00 20.62 269 ASN A O 1
ATOM 1464 N N . ILE A 1 199 ? 31.074 56.170 34.599 1.00 20.31 270 ILE A N 1
ATOM 1465 C CA . ILE A 1 199 ? 32.472 56.291 34.992 1.00 21.02 270 ILE A CA 1
ATOM 1466 C C . ILE A 1 199 ? 32.772 57.772 35.145 1.00 22.93 270 ILE A C 1
ATOM 1467 O O . ILE A 1 199 ? 32.530 58.551 34.221 1.00 28.03 270 ILE A O 1
ATOM 1472 N N . ARG A 1 200 ? 33.290 58.159 36.304 1.00 22.66 271 ARG A N 1
ATOM 1473 C CA . ARG A 1 200 ? 33.628 59.547 36.564 1.00 26.86 271 ARG A CA 1
ATOM 1474 C C . ARG A 1 200 ? 35.035 59.839 36.071 1.00 24.27 271 ARG A C 1
ATOM 1475 O O . ARG A 1 200 ? 35.839 58.934 35.850 1.00 27.07 271 ARG A O 1
ATOM 1483 N N . ILE A 1 201 ? 35.311 61.124 35.864 1.00 27.67 272 ILE A N 1
ATOM 1484 C CA . ILE A 1 201 ? 36.634 61.523 35.391 1.00 28.01 272 ILE A CA 1
ATOM 1485 C C . ILE A 1 201 ? 37.713 61.040 36.353 1.00 27.06 272 ILE A C 1
ATOM 1486 O O . ILE A 1 201 ? 38.734 60.482 35.932 1.00 29.43 272 ILE A O 1
ATOM 1491 N N . THR A 1 202 ? 37.487 61.217 37.658 1.00 26.34 273 THR A N 1
ATOM 1492 C CA . THR A 1 202 ? 38.467 60.789 38.652 1.00 30.92 273 THR A CA 1
ATOM 1493 C C . THR A 1 202 ? 38.696 59.284 38.594 1.00 29.19 273 THR A C 1
ATOM 1494 O O . THR A 1 202 ? 39.830 58.815 38.742 1.00 28.45 273 THR A O 1
ATOM 1498 N N . GLU A 1 203 ? 37.635 58.506 38.364 1.00 27.50 274 GLU A N 1
ATOM 1499 C CA . GLU A 1 203 ? 37.807 57.063 38.240 1.00 24.37 274 GLU A CA 1
ATOM 1500 C C . GLU A 1 203 ? 38.629 56.713 37.012 1.00 24.59 274 GLU A C 1
ATOM 1501 O O . GLU A 1 203 ? 39.474 55.808 37.055 1.00 24.02 274 GLU A O 1
ATOM 1507 N N . GLY A 1 204 ? 38.390 57.412 35.904 1.00 23.47 275 GLY A N 1
ATOM 1508 C CA . GLY A 1 204 ? 39.156 57.147 34.697 1.00 27.43 275 GLY A CA 1
ATOM 1509 C C . GLY A 1 204 ? 40.624 57.500 34.855 1.00 30.00 275 GLY A C 1
ATOM 1510 O O . GLY A 1 204 ? 41.500 56.771 34.382 1.00 26.17 275 GLY A O 1
ATOM 1511 N N . LEU A 1 205 ? 40.913 58.623 35.519 1.00 27.96 276 LEU A N 1
ATOM 1512 C CA . LEU A 1 205 ? 42.303 58.987 35.784 1.00 25.37 2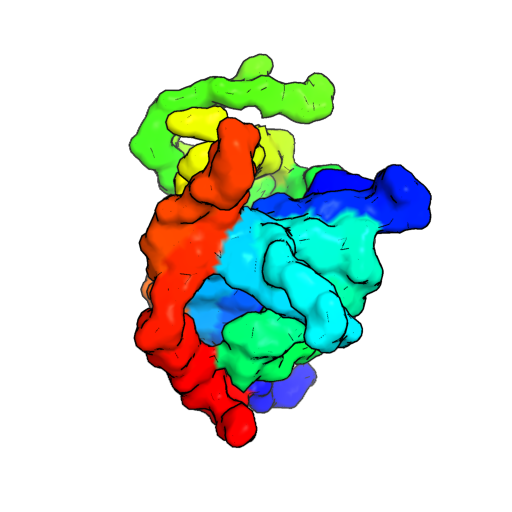76 LEU A CA 1
ATOM 1513 C C . LEU A 1 205 ? 42.969 57.971 36.699 1.00 27.58 276 LEU A C 1
ATOM 1514 O O . LEU A 1 205 ? 44.131 57.590 36.482 1.00 28.14 276 LEU A O 1
ATOM 1519 N N . ALA A 1 206 ? 42.239 57.495 37.715 1.00 26.94 277 ALA A N 1
ATOM 1520 C CA . ALA A 1 206 ? 42.792 56.469 38.591 1.00 24.62 277 ALA A CA 1
ATOM 1521 C C . ALA A 1 206 ? 43.087 55.193 37.819 1.00 27.06 277 ALA A C 1
ATOM 1522 O O . ALA A 1 206 ? 44.125 54.554 38.037 1.00 29.14 277 ALA A O 1
ATOM 1524 N N . LEU A 1 207 ? 42.177 54.800 36.919 1.00 25.19 278 LEU A N 1
ATOM 1525 C CA . LEU A 1 207 ? 42.385 53.594 36.121 1.00 24.81 278 LEU A CA 1
ATOM 1526 C C . LEU A 1 207 ? 43.571 53.748 35.182 1.00 27.01 278 LEU A C 1
ATOM 1527 O O . LEU A 1 207 ? 44.362 52.811 35.016 1.00 31.55 278 LEU A O 1
ATOM 1532 N N . GLN A 1 208 ? 43.704 54.917 34.547 1.00 26.53 279 GLN A N 1
ATOM 1533 C CA . GLN A 1 208 ? 44.866 55.159 33.699 1.00 29.53 279 GLN A CA 1
ATOM 1534 C C . GLN A 1 208 ? 46.150 55.042 34.504 1.00 29.40 279 GLN A C 1
ATOM 1535 O O . GLN A 1 208 ? 47.143 54.477 34.028 1.00 29.57 279 GLN A O 1
ATOM 1541 N N . GLN A 1 209 ? 46.152 55.577 35.725 1.00 27.25 280 GLN A N 1
ATOM 1542 C CA . GLN A 1 209 ? 47.359 55.483 36.536 1.00 28.12 280 GLN A CA 1
ATOM 1543 C C . GLN A 1 209 ? 47.658 54.038 36.916 1.00 26.62 280 GLN A C 1
ATOM 1544 O O . GLN A 1 209 ? 48.820 53.618 36.913 1.00 27.52 280 GLN A O 1
ATOM 1550 N N . ILE A 1 210 ? 46.624 53.255 37.231 1.00 26.41 281 ILE A N 1
ATOM 1551 C CA . ILE A 1 210 ? 46.852 51.877 37.657 1.00 26.19 281 ILE A CA 1
ATOM 1552 C C . ILE A 1 210 ? 47.399 51.043 36.509 1.00 24.64 281 ILE A C 1
ATOM 1553 O O . ILE A 1 210 ? 48.311 50.227 36.692 1.00 29.28 281 ILE A O 1
ATOM 1558 N N . TYR A 1 211 ? 46.846 51.219 35.313 1.00 26.28 282 TYR A N 1
ATOM 1559 C CA . TYR A 1 211 ? 47.245 50.445 34.149 1.00 25.41 282 TYR A CA 1
ATOM 1560 C C . TYR A 1 211 ? 48.303 51.163 33.317 1.00 26.76 282 TYR A C 1
ATOM 1561 O O . TYR A 1 211 ? 48.489 50.839 32.142 1.00 27.68 282 TYR A O 1
ATOM 1570 N N . SER A 1 212 ? 48.977 52.153 33.896 1.00 27.77 283 SER A N 1
ATOM 1571 C CA . SER A 1 212 ? 50.086 52.783 33.200 1.00 26.65 283 SER A CA 1
ATOM 1572 C C . SER A 1 212 ? 51.142 51.734 32.883 1.00 28.54 283 SER A C 1
ATOM 1573 O O . SER A 1 212 ? 51.587 51.001 33.768 1.00 32.93 283 SER A O 1
ATOM 1576 N N . GLY A 1 213 ? 51.521 51.645 31.611 1.00 32.03 284 GLY A N 1
ATOM 1577 C CA . GLY A 1 213 ? 52.480 50.651 31.175 1.00 30.38 284 GLY A CA 1
ATOM 1578 C C . GLY A 1 213 ? 51.870 49.323 30.790 1.00 29.69 284 GLY A C 1
ATOM 1579 O O . GLY A 1 213 ? 52.589 48.440 30.315 1.00 34.00 284 GLY A O 1
ATOM 1580 N N . PHE A 1 214 ? 50.566 49.150 30.983 1.00 25.01 285 PHE A N 1
ATOM 1581 C CA . PHE A 1 214 ? 49.874 47.966 30.518 1.00 27.24 285 PHE A CA 1
ATOM 1582 C C . PHE A 1 214 ? 49.864 47.950 28.989 1.00 26.09 285 PHE A C 1
ATOM 1583 O O . PHE A 1 214 ? 50.225 48.928 28.327 1.00 31.64 285 PHE A O 1
ATOM 1591 N N . THR A 1 215 ? 49.449 46.822 28.420 1.00 27.36 286 THR A N 1
ATOM 1592 C CA . THR A 1 215 ? 49.405 46.695 26.973 1.00 25.79 286 THR A CA 1
ATOM 1593 C C . THR A 1 215 ? 48.322 45.686 26.621 1.00 27.16 286 THR A C 1
ATOM 1594 O O . THR A 1 215 ? 48.106 44.719 27.360 1.00 24.55 286 THR A O 1
ATOM 1598 N N . SER A 1 216 ? 47.619 45.933 25.507 1.00 25.53 287 SER A N 1
ATOM 1599 C CA . SER A 1 216 ? 46.445 45.131 25.195 1.00 24.46 287 SER A CA 1
ATOM 1600 C C . SER A 1 216 ? 46.790 43.677 24.908 1.00 24.37 287 SER A C 1
ATOM 1601 O O . SER A 1 216 ? 45.903 42.817 25.022 1.00 27.19 287 SER A O 1
ATOM 1604 N N . LYS A 1 217 ? 48.044 43.376 24.553 1.00 25.53 288 LYS A N 1
ATOM 1605 C CA . LYS A 1 217 ? 48.427 41.976 24.393 1.00 31.63 288 LYS A CA 1
ATOM 1606 C C . LYS A 1 217 ? 48.202 41.191 25.681 1.00 34.42 288 LYS A C 1
ATOM 1607 O O . LYS A 1 217 ? 47.931 39.987 25.634 1.00 34.38 288 LYS A O 1
ATOM 1613 N N . LYS A 1 218 ? 48.277 41.857 26.835 1.00 25.49 289 LYS A N 1
ATOM 1614 C CA . LYS A 1 218 ? 48.139 41.161 28.107 1.00 26.40 289 LYS A CA 1
ATOM 1615 C C . LYS A 1 218 ? 46.698 40.847 28.469 1.00 25.38 289 LYS A C 1
ATOM 1616 O O . LYS A 1 218 ? 46.472 40.081 29.413 1.00 26.86 289 LYS A O 1
ATOM 1622 N N . ILE A 1 219 ? 45.731 41.413 27.750 1.00 22.18 290 ILE A N 1
ATOM 1623 C CA . ILE A 1 219 ? 44.326 41.141 28.036 1.00 20.36 290 ILE A CA 1
ATOM 1624 C C . ILE A 1 219 ? 44.019 39.690 27.701 1.00 24.28 290 ILE A C 1
ATOM 1625 O O . ILE A 1 219 ? 44.426 39.178 26.650 1.00 26.88 290 ILE A O 1
ATOM 1630 N N . ASP A 1 220 ? 43.303 39.017 28.599 1.00 22.74 291 ASP A N 1
ATOM 1631 C CA . ASP A 1 220 ? 42.852 37.651 28.348 1.00 24.94 291 ASP A CA 1
ATOM 1632 C C . ASP A 1 220 ? 41.553 37.742 27.565 1.00 23.97 291 ASP A C 1
ATOM 1633 O O . ASP A 1 220 ? 40.528 38.172 28.106 1.00 23.28 291 ASP A O 1
ATOM 1638 N N . THR A 1 221 ? 41.582 37.405 26.281 1.00 23.14 292 THR A N 1
ATOM 1639 C CA . THR A 1 221 ? 40.389 37.584 25.458 1.00 23.45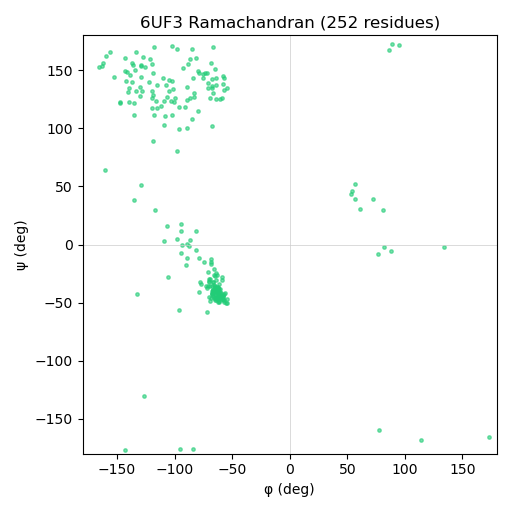 292 THR A CA 1
ATOM 1640 C C . THR A 1 221 ? 39.629 36.266 25.395 1.00 20.31 292 THR A C 1
ATOM 1641 O O . THR A 1 221 ? 40.152 35.260 24.906 1.00 26.10 292 THR A O 1
ATOM 1645 N N . LEU A 1 222 ? 38.396 36.288 25.897 1.00 22.43 293 LEU A N 1
ATOM 1646 C CA . LEU A 1 222 ? 37.512 35.134 25.916 1.00 23.45 293 LEU A CA 1
ATOM 1647 C C . LEU A 1 222 ? 36.554 35.215 24.739 1.00 25.66 293 LEU A C 1
ATOM 1648 O O . LEU A 1 222 ? 36.450 36.238 24.064 1.00 23.99 293 LEU A O 1
ATOM 1653 N N . SER A 1 223 ? 35.854 34.110 24.489 1.00 23.71 294 SER A N 1
ATOM 1654 C CA . SER A 1 223 ? 34.998 34.004 23.315 1.00 25.03 294 SER A CA 1
ATOM 1655 C C . SER A 1 223 ? 33.675 33.359 23.688 1.00 23.97 294 SER A C 1
ATOM 1656 O O . SER A 1 223 ? 33.643 32.398 24.460 1.00 27.49 294 SER A O 1
ATOM 1659 N N . ILE A 1 224 ? 32.590 33.878 23.117 1.00 23.54 295 ILE A N 1
ATOM 1660 C CA . ILE A 1 224 ? 31.313 33.167 23.114 1.00 22.62 295 ILE A CA 1
ATOM 1661 C C . ILE A 1 224 ? 31.304 32.308 21.854 1.00 24.75 295 ILE A C 1
ATOM 1662 O O . ILE A 1 224 ? 31.058 32.803 20.753 1.00 29.03 295 ILE A O 1
ATOM 1667 N N . THR A 1 225 ? 31.601 31.020 22.009 1.00 22.72 296 THR A N 1
ATOM 1668 C CA . THR A 1 225 ? 31.488 30.106 20.887 1.00 24.70 296 THR A CA 1
ATOM 1669 C C . THR A 1 225 ? 30.032 29.667 20.723 1.00 29.91 296 THR A C 1
ATOM 1670 O O . THR A 1 225 ? 29.212 29.782 21.640 1.00 28.14 296 THR A O 1
ATOM 1674 N N . GLY A 1 226 ? 29.715 29.178 19.534 1.00 26.79 297 GLY A N 1
ATOM 1675 C CA . GLY A 1 226 ? 28.352 28.779 19.255 1.00 28.27 297 GLY A CA 1
ATOM 1676 C C . GLY A 1 226 ? 28.173 28.408 17.804 1.00 31.66 297 GLY A C 1
ATOM 1677 O O . GLY A 1 226 ? 29.143 28.192 17.073 1.00 35.11 297 GLY A O 1
ATOM 1678 N N . SER A 1 227 ? 26.910 28.324 17.397 1.00 27.64 298 SER A N 1
ATOM 1679 C CA . SER A 1 227 ? 26.547 27.822 16.079 1.00 33.28 298 SER A CA 1
ATOM 1680 C C . SER A 1 227 ? 25.602 28.785 15.383 1.00 32.43 298 SER A C 1
ATOM 1681 O O . SER A 1 227 ? 24.751 29.400 16.026 1.00 29.23 298 SER A O 1
ATOM 1684 N N . ASP A 1 228 ? 25.755 28.910 14.067 1.00 35.73 299 ASP A N 1
ATOM 1685 C CA . ASP A 1 228 ? 24.742 29.579 13.265 1.00 36.98 299 ASP A CA 1
ATOM 1686 C C . ASP A 1 228 ? 23.441 28.784 13.329 1.00 37.29 299 ASP A C 1
ATOM 1687 O O . ASP A 1 228 ? 23.444 27.553 13.274 1.00 41.33 299 ASP A O 1
ATOM 1692 N N . LEU A 1 229 ? 22.323 29.488 13.469 1.00 30.30 300 LEU A N 1
ATOM 1693 C CA . LEU A 1 229 ? 21.032 28.842 13.627 1.00 28.89 300 LEU A CA 1
ATOM 1694 C C . LEU A 1 229 ? 20.015 29.634 12.825 1.00 29.22 300 LEU A C 1
ATOM 1695 O O . LEU A 1 229 ? 19.977 30.859 12.919 1.00 29.14 300 LEU A O 1
ATOM 1700 N N . TYR A 1 230 ? 19.217 28.958 12.016 1.00 30.55 301 TYR A N 1
ATOM 1701 C CA . TYR A 1 230 ? 18.240 29.639 11.173 1.00 31.36 301 TYR A CA 1
ATOM 1702 C C . TYR A 1 230 ? 16.853 29.168 11.582 1.00 32.41 301 TYR A C 1
ATOM 1703 O O . TYR A 1 230 ? 16.495 28.010 11.349 1.00 35.95 301 TYR A O 1
ATOM 1712 N N . LEU A 1 231 ? 16.075 30.065 12.185 1.00 28.53 302 LEU A N 1
ATOM 1713 C CA . LEU A 1 231 ? 14.776 29.711 12.743 1.00 28.99 302 LEU A CA 1
ATOM 1714 C C . LEU A 1 231 ? 13.657 30.220 11.850 1.00 39.47 302 LEU A C 1
ATOM 1715 O O . LEU A 1 231 ? 13.745 31.320 11.290 1.00 35.79 302 LEU A O 1
ATOM 1720 N N . GLY A 1 232 ? 12.609 29.403 11.727 1.00 36.78 303 GLY A N 1
ATOM 1721 C CA . GLY A 1 232 ? 11.452 29.744 10.936 1.00 38.30 303 GLY A CA 1
ATOM 1722 C C . GLY A 1 232 ? 11.633 29.377 9.479 1.00 46.70 303 GLY A C 1
ATOM 1723 O O . GLY A 1 232 ? 12.734 29.043 9.031 1.00 48.17 303 GLY A O 1
ATOM 1724 N N . PRO A 1 233 ? 10.541 29.409 8.709 1.00 58.12 304 PRO A N 1
ATOM 1725 C CA . PRO A 1 233 ? 10.666 29.250 7.252 1.00 65.91 304 PRO A CA 1
ATOM 1726 C C . PRO A 1 233 ? 11.359 30.422 6.574 1.00 70.55 304 PRO A C 1
ATOM 1727 O O . PRO A 1 233 ? 11.768 30.284 5.413 1.00 75.39 304 PRO A O 1
ATOM 1731 N N . ASN A 1 234 ? 11.502 31.560 7.253 1.00 66.66 305 ASN A N 1
ATOM 1732 C CA . ASN A 1 234 ? 12.188 32.727 6.711 1.00 66.72 305 ASN A CA 1
ATOM 1733 C C . ASN A 1 234 ? 13.683 32.727 7.007 1.00 58.45 305 ASN A C 1
ATOM 1734 O O . ASN A 1 234 ? 14.381 33.664 6.603 1.00 53.63 305 ASN A O 1
ATOM 1739 N N . ASN A 1 235 ? 14.183 31.703 7.699 1.00 52.67 306 ASN A N 1
ATOM 1740 C CA . ASN A 1 235 ? 15.607 31.555 7.993 1.00 51.21 306 ASN A CA 1
ATOM 1741 C C . ASN A 1 235 ? 16.150 32.780 8.725 1.00 46.34 306 ASN A C 1
ATOM 1742 O O . ASN A 1 235 ? 17.153 33.378 8.327 1.00 46.05 306 ASN A O 1
ATOM 1747 N N . THR A 1 236 ? 15.471 33.158 9.806 1.00 37.34 307 THR A N 1
ATOM 1748 C CA . THR A 1 236 ? 15.993 34.206 10.670 1.00 35.42 307 THR A CA 1
ATOM 1749 C C . THR A 1 236 ? 17.299 33.741 11.299 1.00 30.69 307 THR A C 1
ATOM 1750 O O . THR A 1 236 ? 17.348 32.680 11.924 1.00 31.03 307 THR A O 1
ATOM 1754 N N . TYR A 1 237 ? 18.361 34.533 11.134 1.00 28.03 308 TYR A N 1
ATOM 1755 C CA . TYR A 1 237 ? 19.668 34.126 11.633 1.00 30.95 308 TYR A CA 1
ATOM 1756 C C . TYR A 1 237 ? 19.815 34.448 13.114 1.00 31.30 308 TYR A C 1
ATOM 1757 O O . TYR A 1 237 ? 19.577 35.583 13.543 1.00 31.21 308 TYR A O 1
ATOM 1766 N N . TYR A 1 238 ? 20.260 33.456 13.881 1.00 24.16 309 TYR A N 1
ATOM 1767 C CA . TYR A 1 238 ? 20.663 33.624 15.266 1.00 24.45 309 TYR A CA 1
ATOM 1768 C C . TYR A 1 238 ? 22.040 33.012 15.473 1.00 22.09 309 TYR A C 1
ATOM 1769 O O . TYR A 1 238 ? 22.439 32.085 14.768 1.00 24.04 309 TYR A O 1
ATOM 1778 N N . PHE A 1 239 ? 22.754 33.524 16.466 1.00 24.16 310 PHE A N 1
ATOM 1779 C CA . PHE A 1 239 ? 23.962 32.874 16.960 1.00 23.07 310 PHE A CA 1
ATOM 1780 C C . PHE A 1 239 ? 23.614 32.165 18.258 1.00 22.19 310 PHE A C 1
ATOM 1781 O O . PHE A 1 239 ? 23.330 32.815 19.271 1.00 23.80 310 PHE A O 1
ATOM 1789 N N . GLU A 1 240 ? 23.620 30.831 18.236 1.00 21.51 311 GLU A N 1
ATOM 1790 C CA . GLU A 1 240 ? 23.242 30.071 19.415 1.00 21.52 311 GLU A CA 1
ATOM 1791 C C . GLU A 1 240 ? 24.482 29.792 20.252 1.00 22.69 311 GLU A C 1
ATOM 1792 O O . GLU A 1 240 ? 25.400 29.117 19.766 1.00 27.35 311 GLU A O 1
ATOM 1798 N N . PRO A 1 241 ? 24.550 30.279 21.490 1.00 20.92 312 PRO A N 1
ATOM 1799 C CA . PRO A 1 241 ? 25.754 30.082 22.307 1.00 23.35 312 PRO A CA 1
ATOM 1800 C C . PRO A 1 241 ? 25.902 28.640 22.760 1.00 27.47 312 PRO A C 1
ATOM 1801 O O . PRO A 1 241 ? 24.936 27.988 23.162 1.00 27.38 312 PRO A O 1
ATOM 1805 N N . ASP A 1 242 ? 27.142 28.160 22.707 1.00 23.53 313 ASP A N 1
ATOM 1806 C CA . ASP A 1 242 ? 27.488 26.856 23.246 1.00 26.15 313 ASP A CA 1
ATOM 1807 C C . ASP A 1 242 ? 27.401 26.872 24.773 1.00 26.56 313 ASP A C 1
ATOM 1808 O O . ASP A 1 242 ? 28.032 27.701 25.439 1.00 24.70 313 ASP A O 1
ATOM 1813 N N . ALA A 1 243 ? 26.634 25.931 25.327 1.00 26.51 314 ALA A N 1
ATOM 1814 C CA . ALA A 1 243 ? 26.331 25.945 26.759 1.00 24.96 314 ALA A CA 1
ATOM 1815 C C . ALA A 1 243 ? 27.562 25.654 27.624 1.00 28.07 314 ALA A C 1
ATOM 1816 O O . ALA A 1 243 ? 27.782 26.324 28.639 1.00 28.47 314 ALA A O 1
ATOM 1818 N N . THR A 1 244 ? 28.362 24.634 27.278 1.00 29.60 315 THR A N 1
ATOM 1819 C CA . THR A 1 244 ? 29.506 24.333 28.142 1.00 28.83 315 THR A CA 1
ATOM 1820 C C . THR A 1 244 ? 30.588 25.407 28.026 1.00 27.50 315 THR A C 1
ATOM 1821 O O . THR A 1 244 ? 31.236 25.761 29.027 1.00 32.42 315 THR A O 1
ATOM 1825 N N . ASN A 1 245 ? 30.777 25.968 26.824 1.00 25.17 316 ASN A N 1
ATOM 1826 C CA . ASN A 1 245 ? 31.678 27.115 26.709 1.00 25.58 316 ASN A CA 1
ATOM 1827 C C . ASN A 1 245 ? 31.179 28.286 27.535 1.00 24.58 316 ASN A C 1
ATOM 1828 O O . ASN A 1 245 ? 31.968 28.965 28.195 1.00 27.59 316 ASN A O 1
ATOM 1833 N N . LEU A 1 246 ? 29.872 28.561 27.485 1.00 21.90 317 LEU A N 1
ATOM 1834 C CA . LEU A 1 246 ? 29.349 29.692 28.242 1.00 23.01 317 LEU A CA 1
ATOM 1835 C C . LEU A 1 246 ? 29.542 29.476 29.734 1.00 23.48 317 LEU A C 1
ATOM 1836 O O . LEU A 1 246 ? 29.841 30.423 30.469 1.00 23.41 317 LEU A O 1
ATOM 1841 N N . GLU A 1 247 ? 29.403 28.231 30.202 1.00 23.25 318 GLU A N 1
ATOM 1842 C CA . GLU A 1 247 ? 29.634 27.972 31.618 1.00 23.46 318 GLU A CA 1
ATOM 1843 C C . GLU A 1 247 ? 31.087 28.244 31.987 1.00 25.04 318 GLU A C 1
ATOM 1844 O O . GLU A 1 247 ? 31.371 28.796 33.059 1.00 28.83 318 GLU A O 1
ATOM 1850 N N . LYS A 1 248 ? 32.026 27.885 31.096 1.00 29.08 319 LYS A N 1
ATOM 1851 C CA . LYS A 1 248 ? 33.433 28.187 31.375 1.00 26.87 319 LYS A CA 1
ATOM 1852 C C . LYS A 1 248 ? 33.709 29.694 31.349 1.00 26.95 319 LYS A C 1
ATOM 1853 O O . LYS A 1 248 ? 34.460 30.209 32.187 1.00 25.80 319 LYS A O 1
ATOM 1859 N N . VAL A 1 249 ? 33.145 30.411 30.378 1.00 24.24 320 VAL A N 1
ATOM 1860 C CA . VAL A 1 249 ? 33.318 31.865 30.332 1.00 23.96 320 VAL A CA 1
ATOM 1861 C C . VAL A 1 249 ? 32.788 32.493 31.613 1.00 24.07 320 VAL A C 1
ATOM 1862 O O . VAL A 1 249 ? 33.429 33.369 32.211 1.00 25.29 320 VAL A O 1
ATOM 1866 N N . ARG A 1 250 ? 31.584 32.078 32.029 1.00 25.16 321 ARG A N 1
ATOM 1867 C CA . ARG A 1 250 ? 31.001 32.569 33.272 1.00 23.66 321 ARG A CA 1
ATOM 1868 C C . ARG A 1 250 ? 31.952 32.350 34.438 1.00 26.35 321 ARG A C 1
ATOM 1869 O O . ARG A 1 250 ? 32.231 33.278 35.203 1.00 25.00 321 ARG A O 1
ATOM 1877 N N . LYS A 1 251 ? 32.460 31.121 34.590 1.00 23.45 322 LYS A N 1
ATOM 1878 C CA . LYS A 1 251 ? 33.327 30.823 35.724 1.00 24.57 322 LYS A CA 1
ATOM 1879 C C . LYS A 1 251 ? 34.608 31.643 35.661 1.00 25.01 322 LYS A C 1
ATOM 1880 O O . LYS A 1 251 ? 35.112 32.104 36.692 1.00 26.68 322 LYS A O 1
ATOM 1886 N N . THR A 1 252 ? 35.137 31.848 34.458 1.00 22.68 323 THR A N 1
ATOM 1887 C CA . THR A 1 252 ? 36.377 32.606 34.305 1.00 23.68 323 THR A CA 1
ATOM 1888 C C . THR A 1 252 ? 36.189 34.064 34.704 1.00 24.20 323 THR A C 1
ATOM 1889 O O . THR A 1 252 ? 37.012 34.632 35.437 1.00 25.00 323 THR A O 1
ATOM 1893 N N . LEU A 1 253 ? 35.102 34.683 34.234 1.00 20.95 324 LEU A N 1
ATOM 1894 C CA . LEU A 1 253 ? 34.830 36.080 34.581 1.00 21.24 324 LEU A CA 1
ATOM 1895 C C . LEU A 1 253 ? 34.512 36.229 36.065 1.00 20.99 324 LEU A C 1
ATOM 1896 O O . LEU A 1 253 ? 34.963 37.181 36.713 1.00 22.38 324 LEU A O 1
ATOM 1901 N N . GLN A 1 254 ? 33.731 35.297 36.615 1.00 21.24 325 GLN A N 1
ATOM 1902 C CA . GLN A 1 254 ? 33.436 35.292 38.044 1.00 21.64 325 GLN A CA 1
ATOM 1903 C C . GLN A 1 254 ? 34.704 35.214 38.879 1.00 25.93 325 GLN A C 1
ATOM 1904 O O . GLN A 1 254 ? 34.865 35.959 39.854 1.00 28.60 325 GLN A O 1
ATOM 1910 N N . GLU A 1 255 ? 35.613 34.299 38.523 1.00 28.24 326 GLU A N 1
ATOM 1911 C CA . GLU A 1 255 ? 36.867 34.192 39.261 1.00 27.74 326 GLU A CA 1
ATOM 1912 C C . GLU A 1 255 ? 37.673 35.476 39.147 1.00 29.60 326 GLU A C 1
ATOM 1913 O O . GLU A 1 255 ? 38.253 35.939 40.138 1.00 29.52 326 GLU A O 1
ATOM 1915 N N . HIS A 1 256 ? 37.712 36.075 37.953 1.00 22.84 327 HIS A N 1
ATOM 1916 C CA . HIS A 1 256 ? 38.469 37.313 37.800 1.00 22.63 327 HIS A CA 1
ATOM 1917 C C . HIS A 1 256 ? 37.888 38.414 38.676 1.00 25.72 327 HIS A C 1
ATOM 1918 O O . HIS A 1 256 ? 38.630 39.210 39.261 1.00 26.61 327 HIS A O 1
ATOM 1925 N N . LEU A 1 257 ? 36.563 38.446 38.814 1.00 24.57 328 LEU A N 1
ATOM 1926 C CA . LEU A 1 257 ? 35.892 39.479 39.592 1.00 25.58 328 LEU A CA 1
ATOM 1927 C C . LEU A 1 257 ? 35.771 39.147 41.074 1.00 30.91 328 LEU A C 1
ATOM 1928 O O . LEU A 1 257 ? 35.249 39.971 41.832 1.00 31.03 328 LEU A O 1
ATOM 1933 N N . ASP A 1 258 ? 36.240 37.973 41.509 1.00 31.98 329 ASP A N 1
ATOM 1934 C CA . ASP A 1 258 ? 36.053 37.517 42.889 1.00 39.38 329 ASP A CA 1
ATOM 1935 C C . ASP A 1 258 ? 34.569 37.477 43.251 1.00 34.57 329 ASP A C 1
ATOM 1936 O O . ASP A 1 258 ? 34.170 37.827 44.363 1.00 38.43 329 ASP A O 1
ATOM 1941 N N . TYR A 1 259 ? 33.744 37.048 42.299 1.00 32.02 330 TYR A N 1
ATOM 1942 C CA . TYR A 1 259 ? 32.296 37.011 42.454 1.00 33.31 330 TYR A CA 1
ATOM 1943 C C . TYR A 1 259 ? 31.826 35.572 42.292 1.00 43.05 330 TYR A C 1
ATOM 1944 O O . TYR A 1 259 ? 32.144 34.920 41.293 1.00 45.78 330 TYR A O 1
ATOM 1953 N N . THR A 1 260 ? 31.087 35.073 43.277 1.00 47.20 331 THR A N 1
ATOM 1954 C CA . THR A 1 260 ? 30.517 33.735 43.191 1.00 56.67 331 THR A CA 1
ATOM 1955 C C . THR A 1 260 ? 29.013 33.849 43.004 1.00 61.25 331 THR A C 1
ATOM 1956 O O . THR A 1 260 ? 28.344 34.485 43.830 1.00 63.02 331 THR A O 1
ATOM 1960 N N . PRO A 1 261 ? 28.432 33.269 41.946 1.00 62.50 332 PRO A N 1
ATOM 1961 C CA . PRO A 1 261 ? 26.992 33.412 41.708 1.00 63.55 332 PRO A CA 1
ATOM 1962 C C . PRO A 1 261 ? 26.155 32.707 42.770 1.00 67.73 332 PRO A C 1
ATOM 1963 O O . PRO A 1 261 ? 26.664 31.776 43.394 1.00 71.75 332 PRO A O 1
#

Nearest PDB structures (foldseek):
  6uf3-assembly1_A  TM=1.004E+00  e=9.935E-58  Bacillus subtilis subsp. subtilis str. 168
  3qfi-assembly1_A  TM=8.804E-01  e=3.286E-24  Enterococcus faecalis
  6uf6-assembly1_A  TM=7.984E-01  e=1.359E-25  Bacillus subtilis subsp. subtilis str. 168
  6uex-assembly1_A  TM=8.429E-01  e=1.219E-22  Staphylococcus aureus subsp. aureus N315
  3owq-assembly3_C  TM=8.071E-01  e=6.609E-23  Listeria innocua